Protein AF-A0A7J8Z507-F1 (afdb_monomer_lite)

Foldseek 3Di:
DEALQDDDLDDPPCCNVPPGHGQLLVLLVVCLVCVVVVNLLQDAAEYEHPDDALVVVLLSQLSAHLYYDDDPNLLVLQPQPPPSCLNVLPRCQLSRHPDPVNVVNRRGDPVSSVVSVVRRVVRNCVVCVVVVHRDSLVNGNNLVVDDDDCDPDPPDRDDDCCSSSDHNDDRPDTSVSSVPDDDDDPPDAVVVVQVVQVPPPVNVVVDPAGDDDPDDPPPHPPPCVVVVVVVVVVDDPVVVVVDPCVNDPPPPPVDPDDDDDDD

Sequence (263 aa):
ISGHDGGTGASPISSIKHAGGPWELGLTETHQTLIENGLRERVILRVDGGFRSGVDVLMAAAMGADEYGFGSLAMIATGCVMARICHTNNCPVGVASQREELRARFPGVPGDLVNFFLYVAEEVRGMLAQLGYEKLDDIIGRTDLLKPRDISLVKTQHLDLNYILSNVGLPKWSSTAIRTQEVHSNGPVLDDVLLSDLEDPVRFRQTKGFPVVPSVPNALENLTTRLIQLVFSSFDMLLCMALPPCIGVVFVLNAYTPLRCWD

pLDDT: mean 83.84, std 21.62, range [25.25, 98.69]

Secondary structure (DSSP, 8-state):
-B-TT---SS--HHHHHHS---HHHHHHHHHHHHHHTT-GGGS--EEBSS--SHHHHHHHHHTT-SEE--SHHHHHHTT----S-GGGT--TTSTT---HHHHTT----HHHHHHHHHHHHHHHHHHHHHHT-S-GGGGTT-GGG--------SS-S----HHHH------SS-HHHHHTSPPPP--S-HHHHHHHHHS-HHHHTT-SS----S---TT--STTHHHHHHHHHHS-HHHHTTS-TTS------------PPP-

Structure (mmCIF, N/CA/C/O backbone):
data_AF-A0A7J8Z507-F1
#
_entry.id   AF-A0A7J8Z507-F1
#
loop_
_atom_site.group_PDB
_atom_site.id
_atom_site.type_symbol
_atom_site.label_atom_id
_atom_site.label_alt_id
_atom_site.label_comp_id
_atom_site.label_asym_id
_atom_site.label_entity_id
_atom_site.label_seq_id
_atom_site.pdbx_PDB_ins_code
_atom_site.Cartn_x
_atom_site.Cartn_y
_atom_site.Cartn_z
_atom_site.occupancy
_atom_site.B_iso_or_equiv
_atom_site.auth_seq_id
_atom_site.auth_comp_id
_atom_site.auth_asym_id
_atom_site.auth_atom_id
_atom_site.pdbx_PDB_model_num
ATOM 1 N N . ILE A 1 1 ? -5.522 2.649 -0.608 1.00 98.50 1 ILE A N 1
ATOM 2 C CA . ILE A 1 1 ? -5.012 3.978 -0.217 1.00 98.50 1 ILE A CA 1
ATOM 3 C C . ILE A 1 1 ? -3.554 4.041 -0.635 1.00 98.50 1 ILE A C 1
ATOM 5 O O . ILE A 1 1 ? -2.800 3.171 -0.232 1.00 98.50 1 ILE A O 1
ATOM 9 N N . SER A 1 2 ? -3.169 5.022 -1.445 1.00 98.19 2 SER A N 1
ATOM 10 C CA . SER A 1 2 ? -1.788 5.157 -1.920 1.00 98.19 2 SER A CA 1
ATOM 11 C C . SER A 1 2 ? -1.206 6.479 -1.452 1.00 98.19 2 SER A C 1
ATOM 13 O O . SER A 1 2 ? -1.809 7.529 -1.676 1.00 98.19 2 SER A O 1
ATOM 15 N N . GLY A 1 3 ? -0.059 6.427 -0.778 1.00 97.62 3 GLY A N 1
ATOM 16 C CA . GLY A 1 3 ? 0.632 7.617 -0.284 1.00 97.62 3 GLY A CA 1
ATOM 17 C C . GLY A 1 3 ? 1.354 8.394 -1.384 1.00 97.62 3 GLY A C 1
ATOM 18 O O . GLY A 1 3 ? 1.676 7.855 -2.446 1.00 97.62 3 GLY A O 1
ATOM 19 N N . HIS A 1 4 ? 1.691 9.654 -1.101 1.00 97.00 4 HIS A N 1
ATOM 20 C CA . HIS A 1 4 ? 2.455 10.512 -2.020 1.00 97.00 4 HIS A CA 1
ATOM 21 C C . HIS A 1 4 ? 3.861 9.970 -2.356 1.00 97.00 4 HIS A C 1
ATOM 23 O O . HIS A 1 4 ? 4.488 10.427 -3.307 1.00 97.00 4 HIS A O 1
ATOM 29 N N . ASP A 1 5 ? 4.372 9.004 -1.585 1.00 93.81 5 ASP A N 1
ATOM 30 C CA . ASP A 1 5 ? 5.687 8.370 -1.769 1.00 93.81 5 ASP A CA 1
ATOM 31 C C . ASP A 1 5 ? 5.695 7.223 -2.801 1.00 93.81 5 ASP A C 1
ATOM 33 O O . ASP A 1 5 ? 6.661 6.456 -2.903 1.00 93.81 5 ASP A O 1
ATOM 37 N N . GLY A 1 6 ? 4.621 7.087 -3.582 1.00 94.12 6 GLY A N 1
ATOM 38 C CA . GLY A 1 6 ? 4.533 6.142 -4.692 1.00 94.12 6 GLY A CA 1
ATOM 39 C C . GLY A 1 6 ? 5.634 6.332 -5.748 1.00 94.12 6 GLY A C 1
ATOM 40 O O . GLY A 1 6 ? 6.042 7.444 -6.088 1.00 94.12 6 GLY A O 1
ATOM 41 N N . GLY A 1 7 ? 6.123 5.217 -6.296 1.00 94.88 7 GLY A N 1
ATOM 42 C CA . GLY A 1 7 ? 7.034 5.226 -7.442 1.00 94.88 7 GLY A CA 1
ATOM 43 C C . GLY A 1 7 ? 6.303 5.500 -8.760 1.00 94.88 7 GLY A C 1
ATOM 44 O O . GLY A 1 7 ? 5.109 5.252 -8.887 1.00 94.88 7 GLY A O 1
ATOM 45 N N . THR A 1 8 ? 7.025 5.978 -9.773 1.00 97.31 8 THR A N 1
ATOM 46 C CA . THR A 1 8 ? 6.487 6.148 -11.131 1.00 97.31 8 THR A CA 1
ATOM 47 C C . THR A 1 8 ? 7.578 5.974 -12.185 1.00 97.31 8 THR A C 1
ATOM 49 O O . THR A 1 8 ? 8.735 6.344 -11.968 1.00 97.31 8 THR A O 1
ATOM 52 N N . GLY A 1 9 ? 7.211 5.408 -13.338 1.00 97.31 9 GLY A N 1
ATOM 53 C CA . GLY A 1 9 ? 8.084 5.330 -14.509 1.00 97.31 9 GLY A CA 1
ATOM 54 C C . GLY A 1 9 ? 8.237 6.677 -15.220 1.00 97.31 9 GLY A C 1
ATOM 55 O O . GLY A 1 9 ? 9.323 6.984 -15.709 1.00 97.31 9 GLY A O 1
ATOM 56 N N . ALA A 1 10 ? 7.178 7.493 -15.238 1.00 97.62 10 ALA A N 1
ATOM 57 C CA . ALA A 1 10 ? 7.144 8.819 -15.846 1.00 97.62 10 ALA A CA 1
ATOM 58 C C . ALA A 1 10 ? 6.013 9.655 -15.226 1.00 97.62 10 ALA A C 1
ATOM 60 O O . ALA A 1 10 ? 4.863 9.225 -15.192 1.00 97.62 10 ALA A O 1
ATOM 61 N N . SER A 1 11 ? 6.332 10.853 -14.737 1.00 97.25 11 SER A N 1
ATOM 62 C CA . SER A 1 11 ? 5.350 11.807 -14.208 1.00 97.25 11 SER A CA 1
ATOM 63 C C . SER A 1 11 ? 5.958 13.214 -14.182 1.00 97.25 11 SER A C 1
ATOM 65 O O . SER A 1 11 ? 7.181 13.331 -14.028 1.00 97.25 11 SER A O 1
ATOM 67 N N . PRO A 1 12 ? 5.158 14.287 -14.321 1.00 97.56 12 PRO A N 1
ATOM 68 C CA . PRO A 1 12 ? 5.634 15.641 -14.078 1.00 97.56 12 PRO A CA 1
ATOM 69 C C . PRO A 1 12 ? 6.261 15.771 -12.686 1.00 97.56 12 PRO A C 1
ATOM 71 O O . PRO A 1 12 ? 5.705 15.313 -11.687 1.00 97.56 12 PRO A O 1
ATOM 74 N N . ILE A 1 13 ? 7.411 16.446 -12.600 1.00 96.81 13 ILE A N 1
ATOM 75 C CA . ILE A 1 13 ? 8.096 16.680 -11.317 1.00 96.81 13 ILE A CA 1
ATOM 76 C C . ILE A 1 13 ? 7.182 17.429 -10.340 1.00 96.81 13 ILE A C 1
ATOM 78 O O . ILE A 1 13 ? 7.203 17.137 -9.147 1.00 96.81 13 ILE A O 1
ATOM 82 N N . SER A 1 14 ? 6.353 18.349 -10.844 1.00 97.88 14 SER A N 1
ATOM 83 C CA . SER A 1 14 ? 5.361 19.060 -10.038 1.00 97.88 14 SER A CA 1
ATOM 84 C C . SER A 1 14 ? 4.406 18.096 -9.336 1.00 97.88 14 SER A C 1
ATOM 86 O O . SER A 1 14 ? 4.220 18.209 -8.130 1.00 97.88 14 SER A O 1
ATOM 88 N N . SER A 1 15 ? 3.870 17.102 -10.046 1.00 97.69 15 SER A N 1
ATOM 89 C CA . SER A 1 15 ? 2.998 16.076 -9.468 1.00 97.69 15 SER A CA 1
ATOM 90 C C . SER A 1 15 ? 3.734 15.227 -8.432 1.00 97.69 15 SER A C 1
ATOM 92 O O . SER A 1 15 ? 3.223 15.047 -7.335 1.00 97.69 15 SER A O 1
ATOM 94 N N . ILE A 1 16 ? 4.964 14.786 -8.727 1.00 96.31 16 ILE A N 1
ATOM 95 C CA . ILE A 1 16 ? 5.780 13.985 -7.790 1.00 96.31 16 ILE A CA 1
ATOM 96 C C . ILE A 1 16 ? 6.059 14.744 -6.481 1.00 96.31 16 ILE A C 1
ATOM 98 O O . ILE A 1 16 ? 6.219 14.130 -5.431 1.00 96.31 16 ILE A O 1
ATOM 102 N N . LYS A 1 17 ? 6.193 16.075 -6.535 1.00 96.81 17 LYS A N 1
ATOM 103 C CA . LYS A 1 17 ? 6.588 16.890 -5.376 1.00 96.81 17 LYS A CA 1
ATOM 104 C C . LYS A 1 17 ? 5.433 17.565 -4.646 1.00 96.81 17 LYS A C 1
ATOM 106 O O . LYS A 1 17 ? 5.627 17.949 -3.495 1.00 96.81 17 LYS A O 1
ATOM 111 N N . HIS A 1 18 ? 4.287 17.751 -5.297 1.00 97.31 18 HIS A N 1
ATOM 112 C CA . HIS A 1 18 ? 3.235 18.643 -4.800 1.00 97.31 18 HIS A CA 1
ATOM 113 C C . HIS A 1 18 ? 1.814 18.074 -4.888 1.00 97.31 18 HIS A C 1
ATOM 115 O O . HIS A 1 18 ? 0.882 18.770 -4.496 1.00 97.31 18 HIS A O 1
ATOM 121 N N . ALA A 1 19 ? 1.622 16.850 -5.390 1.00 97.75 19 ALA A N 1
ATOM 122 C CA . ALA A 1 19 ? 0.314 16.201 -5.413 1.00 97.75 19 ALA A CA 1
ATOM 123 C C . ALA A 1 19 ? 0.306 14.951 -4.521 1.00 97.75 19 ALA A C 1
ATOM 125 O O . ALA A 1 19 ? 1.178 14.093 -4.637 1.00 97.75 19 ALA A O 1
ATOM 126 N N . GLY A 1 20 ? -0.716 14.840 -3.669 1.00 96.81 20 GLY A N 1
ATOM 127 C CA . GLY A 1 20 ? -0.898 13.727 -2.735 1.00 96.81 20 GLY A CA 1
ATOM 128 C C . GLY A 1 20 ? -0.552 14.076 -1.286 1.00 96.81 20 GLY A C 1
ATOM 129 O O . GLY A 1 20 ? 0.069 15.098 -1.000 1.00 96.81 20 GLY A O 1
ATOM 130 N N . GLY A 1 21 ? -0.986 13.207 -0.374 1.00 96.56 21 GLY A N 1
ATOM 131 C CA . GLY A 1 21 ? -0.705 13.276 1.059 1.00 96.56 21 GLY A CA 1
ATOM 132 C C . GLY A 1 21 ? -0.090 11.972 1.581 1.00 96.56 21 GLY A C 1
ATOM 133 O O . GLY A 1 21 ? 0.010 10.995 0.831 1.00 96.56 21 GLY A O 1
ATOM 134 N N . PRO A 1 22 ? 0.387 11.958 2.835 1.00 97.12 22 PRO A N 1
ATOM 135 C CA . PRO A 1 22 ? 0.949 10.759 3.451 1.00 97.12 22 PRO A CA 1
ATOM 136 C C . PRO A 1 22 ? -0.137 9.687 3.591 1.00 97.12 22 PRO A C 1
ATOM 138 O O . PRO A 1 22 ? -1.303 10.004 3.854 1.00 97.12 22 PRO A O 1
ATOM 141 N N . TRP A 1 23 ? 0.228 8.418 3.387 1.00 97.62 23 TRP A N 1
ATOM 142 C CA . TRP A 1 23 ? -0.745 7.323 3.447 1.00 97.62 23 TRP A CA 1
ATOM 143 C C . TRP A 1 23 ? -1.293 7.143 4.862 1.00 97.62 23 TRP A C 1
ATOM 145 O O . TRP A 1 23 ? -2.431 6.712 5.000 1.00 97.62 23 TRP A O 1
ATOM 155 N N . GLU A 1 24 ? -0.534 7.519 5.892 1.00 97.50 24 GLU A N 1
ATOM 156 C CA . GLU A 1 24 ? -0.915 7.448 7.301 1.00 97.50 24 GLU A CA 1
ATOM 157 C C . GLU A 1 24 ? -2.206 8.229 7.564 1.00 97.50 24 GLU A C 1
ATOM 159 O O . GLU A 1 24 ? -3.108 7.727 8.234 1.00 97.50 24 GLU A O 1
ATOM 164 N N . LEU A 1 25 ? -2.331 9.431 6.986 1.00 96.75 25 LEU A N 1
ATOM 165 C CA . LEU A 1 25 ? -3.532 10.257 7.126 1.00 96.75 25 LEU A CA 1
ATOM 166 C C . LEU A 1 25 ? -4.714 9.644 6.375 1.00 96.75 25 LEU A C 1
ATOM 168 O O . LEU A 1 25 ? -5.763 9.425 6.971 1.00 96.75 25 LEU A O 1
ATOM 172 N N . GLY A 1 26 ? -4.535 9.318 5.091 1.00 97.25 26 GLY A N 1
ATOM 173 C CA . GLY A 1 26 ? -5.628 8.796 4.266 1.00 97.25 26 GLY A CA 1
ATOM 174 C C . GLY A 1 26 ? -6.117 7.414 4.709 1.00 97.25 26 GLY A C 1
ATOM 175 O O . GLY A 1 26 ? -7.311 7.123 4.633 1.00 97.25 26 GLY A O 1
ATOM 176 N N . LEU A 1 27 ? -5.211 6.555 5.188 1.00 98.06 27 LEU A N 1
ATOM 177 C CA . LEU A 1 27 ? -5.549 5.243 5.735 1.00 98.06 27 LEU A CA 1
ATOM 178 C C . LEU A 1 27 ? -6.351 5.401 7.022 1.00 98.06 27 LEU A C 1
ATOM 180 O O . LEU A 1 27 ? -7.414 4.795 7.135 1.00 98.06 27 LEU A O 1
ATOM 184 N N . THR A 1 28 ? -5.867 6.236 7.943 1.00 96.81 28 THR A N 1
ATOM 185 C CA . THR A 1 28 ? -6.544 6.479 9.218 1.00 96.81 28 THR A CA 1
ATOM 186 C C . THR A 1 28 ? -7.930 7.080 8.995 1.00 96.81 28 THR A C 1
ATOM 188 O O . THR A 1 28 ? -8.908 6.557 9.522 1.00 96.81 28 THR A O 1
ATOM 191 N N . GLU A 1 29 ? -8.046 8.099 8.140 1.00 97.25 29 GLU A N 1
ATOM 192 C CA . GLU A 1 29 ? -9.324 8.725 7.780 1.00 97.25 29 GLU A CA 1
ATOM 193 C C . GLU A 1 29 ? -10.320 7.702 7.227 1.00 97.25 29 GLU A C 1
ATOM 195 O O . GLU A 1 29 ? -11.465 7.617 7.679 1.00 97.25 29 GLU A O 1
ATOM 200 N N . THR A 1 30 ? -9.871 6.888 6.267 1.00 97.75 30 THR A N 1
ATOM 201 C CA . THR A 1 30 ? -10.710 5.862 5.640 1.00 97.75 30 THR A CA 1
ATOM 202 C C . THR A 1 30 ? -11.146 4.822 6.668 1.00 97.75 30 THR A C 1
ATOM 204 O O . THR A 1 30 ? -12.321 4.461 6.723 1.00 97.75 30 THR A O 1
ATOM 207 N N . HIS A 1 31 ? -10.214 4.344 7.496 1.00 97.50 31 HIS A N 1
ATOM 208 C CA . HIS A 1 31 ? -10.490 3.352 8.527 1.00 97.50 31 HIS A CA 1
ATOM 209 C C . HIS A 1 31 ? -11.526 3.860 9.532 1.00 97.50 31 HIS A C 1
ATOM 211 O O . HIS A 1 31 ? -12.528 3.184 9.769 1.00 97.50 31 HIS A O 1
ATOM 217 N N . GLN A 1 32 ? -11.317 5.066 10.064 1.00 96.25 32 GLN A N 1
ATOM 218 C CA . GLN A 1 32 ? -12.208 5.677 11.044 1.00 96.25 32 GLN A CA 1
ATOM 219 C C . GLN A 1 32 ? -13.601 5.915 10.460 1.00 96.25 32 GLN A C 1
ATOM 221 O O . GLN A 1 32 ? -14.591 5.440 11.015 1.00 96.25 32 GLN A O 1
ATOM 226 N N . THR A 1 33 ? -13.675 6.543 9.284 1.00 97.12 33 THR A N 1
ATOM 227 C CA . THR A 1 33 ? -14.947 6.842 8.613 1.00 97.12 33 THR A CA 1
ATOM 228 C C . THR A 1 33 ? -15.755 5.570 8.357 1.00 97.12 33 THR A C 1
ATOM 230 O O . THR A 1 33 ? -16.969 5.535 8.566 1.00 97.12 33 THR A O 1
ATOM 233 N N . LEU A 1 34 ? -15.101 4.487 7.926 1.00 98.00 34 LEU A N 1
ATOM 234 C CA . LEU A 1 34 ? -15.781 3.216 7.688 1.00 98.00 34 LEU A CA 1
ATOM 235 C C . LEU A 1 34 ? -16.287 2.564 8.979 1.00 98.00 34 LEU A C 1
ATOM 237 O O . LEU A 1 34 ? -17.353 1.947 8.952 1.00 98.00 34 LEU A O 1
ATOM 241 N N . ILE A 1 35 ? -15.559 2.684 10.091 1.00 96.69 35 ILE A N 1
ATOM 242 C CA . ILE A 1 35 ? -16.007 2.165 11.392 1.00 96.69 35 ILE A CA 1
ATOM 243 C C . ILE A 1 35 ? -17.213 2.954 11.896 1.00 96.69 35 ILE A C 1
ATOM 245 O O . ILE A 1 35 ? -18.230 2.347 12.233 1.00 96.69 35 ILE A O 1
ATOM 249 N N . GLU A 1 36 ? -17.139 4.285 11.885 1.00 96.75 36 GLU A N 1
ATOM 250 C CA . GLU A 1 36 ? -18.222 5.162 12.350 1.00 96.75 36 GLU A CA 1
ATOM 251 C C . GLU A 1 36 ? -19.533 4.925 11.587 1.00 96.75 36 GLU A C 1
ATOM 253 O O . GLU A 1 36 ? -20.617 5.001 12.163 1.00 96.75 36 GLU A O 1
ATOM 258 N N . ASN A 1 37 ? -19.437 4.566 10.304 1.00 97.56 37 ASN A N 1
ATOM 259 C CA . ASN A 1 37 ? -20.591 4.265 9.457 1.00 97.56 37 ASN A CA 1
ATOM 260 C C . ASN A 1 37 ? -20.997 2.778 9.456 1.00 97.56 37 ASN A C 1
ATOM 262 O O . ASN A 1 37 ? -21.943 2.402 8.765 1.00 97.56 37 ASN A O 1
ATOM 266 N N . GLY A 1 38 ? -20.305 1.909 10.202 1.00 96.94 38 GLY A N 1
ATOM 267 C CA . GLY A 1 38 ? -20.591 0.469 10.236 1.00 96.94 38 GLY A CA 1
ATOM 268 C C . GLY A 1 38 ? -20.380 -0.236 8.888 1.00 96.94 38 GLY A C 1
ATOM 269 O O . GLY A 1 38 ? -21.109 -1.170 8.550 1.00 96.94 38 GLY A O 1
ATOM 270 N N . LEU A 1 39 ? -19.418 0.247 8.096 1.00 97.81 39 LEU A N 1
ATOM 271 C CA . LEU A 1 39 ? -19.082 -0.244 6.755 1.00 97.81 39 LEU A CA 1
ATOM 272 C C . LEU A 1 39 ? -17.709 -0.926 6.689 1.00 97.81 39 LEU A C 1
ATOM 274 O O . LEU A 1 39 ? -17.363 -1.479 5.643 1.00 97.81 39 LEU A O 1
ATOM 278 N N . ARG A 1 40 ? -16.922 -0.899 7.771 1.00 97.31 40 ARG A N 1
ATOM 279 C CA . ARG A 1 40 ? -15.531 -1.379 7.788 1.00 97.31 40 ARG A CA 1
ATOM 280 C C . ARG A 1 40 ? -15.382 -2.839 7.380 1.00 97.31 40 ARG A C 1
ATOM 282 O O . ARG A 1 40 ? -14.393 -3.182 6.738 1.00 97.31 40 ARG A O 1
ATOM 289 N N . GLU A 1 41 ? -16.355 -3.677 7.708 1.00 96.56 41 GLU A N 1
ATOM 290 C CA . GLU A 1 41 ? -16.333 -5.107 7.404 1.00 96.56 41 GLU A CA 1
ATOM 291 C C . GLU A 1 41 ? -16.618 -5.404 5.927 1.00 96.56 41 GLU A C 1
ATOM 293 O O . GLU A 1 41 ? -16.339 -6.501 5.455 1.00 96.56 41 GLU A O 1
ATOM 298 N N . ARG A 1 42 ? -17.154 -4.442 5.167 1.00 96.94 42 ARG A N 1
ATOM 299 C CA . ARG A 1 42 ? -17.518 -4.653 3.759 1.00 96.94 42 ARG A CA 1
ATOM 300 C C . ARG A 1 42 ? -16.333 -4.552 2.809 1.00 96.94 42 ARG A C 1
ATOM 302 O O . ARG A 1 42 ? -16.460 -4.944 1.655 1.00 96.94 42 ARG A O 1
ATOM 309 N N . VAL A 1 43 ? -15.210 -3.982 3.235 1.00 97.50 43 VAL A N 1
ATOM 310 C CA . VAL A 1 43 ? -14.092 -3.681 2.336 1.00 97.50 43 VAL A CA 1
ATOM 311 C C . VAL A 1 43 ? -12.758 -4.061 2.954 1.00 97.50 43 VAL A C 1
ATOM 313 O O . VAL A 1 43 ? -12.540 -3.913 4.153 1.00 97.50 43 VAL A O 1
ATOM 316 N N . ILE A 1 44 ? -11.853 -4.516 2.093 1.00 98.06 44 ILE A N 1
ATOM 317 C CA . ILE A 1 44 ? -10.453 -4.759 2.425 1.00 98.06 44 ILE A CA 1
ATOM 318 C C . ILE A 1 44 ? -9.697 -3.447 2.203 1.00 98.06 44 ILE A C 1
ATOM 320 O O . ILE A 1 44 ? -9.725 -2.883 1.105 1.00 98.06 44 ILE A O 1
ATOM 324 N N . LEU A 1 45 ? -9.009 -2.952 3.229 1.00 98.44 45 LEU A N 1
ATOM 325 C CA . LEU A 1 45 ? -8.178 -1.757 3.131 1.00 98.44 45 LEU A CA 1
ATOM 326 C C . LEU A 1 45 ? -6.751 -2.132 2.745 1.00 98.44 45 LEU A C 1
ATOM 328 O O . LEU A 1 45 ? -5.955 -2.565 3.574 1.00 98.44 45 LEU A O 1
ATOM 332 N N . ARG A 1 46 ? -6.411 -1.920 1.474 1.00 98.69 46 ARG A N 1
ATOM 333 C CA . ARG A 1 46 ? -5.038 -2.046 0.975 1.00 98.69 46 ARG A CA 1
ATOM 334 C C . ARG A 1 46 ? -4.319 -0.706 1.027 1.00 98.69 46 ARG A C 1
ATOM 336 O O . ARG A 1 46 ? -4.893 0.309 0.615 1.00 98.69 46 ARG A O 1
ATOM 343 N N . VAL A 1 47 ? -3.065 -0.702 1.464 1.00 98.69 47 VAL A N 1
ATOM 344 C CA . VAL A 1 47 ? -2.219 0.496 1.497 1.00 98.69 47 VAL A CA 1
ATOM 345 C C . VAL A 1 47 ? -0.876 0.279 0.809 1.00 98.69 47 VAL A C 1
ATOM 347 O O . VAL A 1 47 ? -0.304 -0.805 0.882 1.00 98.69 47 VAL A O 1
ATOM 350 N N . ASP A 1 48 ? -0.375 1.306 0.131 1.00 98.38 48 ASP A N 1
ATOM 351 C CA . ASP A 1 48 ? 0.991 1.369 -0.383 1.00 98.38 48 ASP A CA 1
ATOM 352 C C . ASP A 1 48 ? 1.538 2.807 -0.342 1.00 98.38 48 ASP A C 1
ATOM 354 O O . ASP A 1 48 ? 0.846 3.758 0.030 1.00 98.38 48 ASP A O 1
ATOM 358 N N . GLY A 1 49 ? 2.808 2.961 -0.720 1.00 96.44 49 GLY A N 1
ATOM 359 C CA . GLY A 1 49 ? 3.494 4.253 -0.760 1.00 96.44 49 GLY A CA 1
ATOM 360 C C . GLY A 1 49 ? 4.744 4.245 0.105 1.00 96.44 49 GLY A C 1
ATOM 361 O O . GLY A 1 49 ? 4.693 4.491 1.301 1.00 96.44 49 GLY A O 1
ATOM 362 N N . GLY A 1 50 ? 5.888 3.948 -0.508 1.00 95.31 50 GLY A N 1
ATOM 363 C CA . GLY A 1 50 ? 7.179 4.041 0.173 1.00 95.31 50 GLY A CA 1
ATOM 364 C C . GLY A 1 50 ? 7.511 2.926 1.171 1.00 95.31 50 GLY A C 1
ATOM 365 O O . GLY A 1 50 ? 8.551 3.054 1.808 1.00 95.31 50 GLY A O 1
ATOM 366 N N . PHE A 1 51 ? 6.714 1.853 1.263 1.00 97.50 51 PHE A N 1
ATOM 367 C CA . PHE A 1 51 ? 6.947 0.698 2.147 1.00 97.50 51 PHE A CA 1
ATOM 368 C C . PHE A 1 51 ? 8.294 0.029 1.861 1.00 97.50 51 PHE A C 1
ATOM 370 O O . PHE A 1 51 ? 8.626 -0.252 0.703 1.00 97.50 51 PHE A O 1
ATOM 377 N N . ARG A 1 52 ? 9.063 -0.231 2.921 1.00 95.06 52 ARG A N 1
ATOM 378 C CA . ARG A 1 52 ? 10.439 -0.744 2.865 1.00 95.06 52 ARG A CA 1
ATOM 379 C C . ARG A 1 52 ? 10.660 -1.977 3.720 1.00 95.06 52 ARG A C 1
ATOM 381 O O . ARG A 1 52 ? 11.474 -2.809 3.332 1.00 95.06 52 ARG A O 1
ATOM 388 N N . SER A 1 53 ? 9.994 -2.076 4.865 1.00 96.81 53 SER A N 1
ATOM 389 C CA . SER A 1 53 ? 10.269 -3.128 5.845 1.00 96.81 53 SER A CA 1
ATOM 390 C C . SER A 1 53 ? 9.006 -3.631 6.542 1.00 96.81 53 SER A C 1
ATOM 392 O O . SER A 1 53 ? 7.902 -3.126 6.322 1.00 96.81 53 SER A O 1
ATOM 394 N N . GLY A 1 54 ? 9.167 -4.632 7.407 1.00 97.44 54 GLY A N 1
ATOM 395 C CA . GLY A 1 54 ? 8.092 -5.131 8.258 1.00 97.44 54 GLY A CA 1
ATOM 396 C C . GLY A 1 54 ? 7.569 -4.088 9.250 1.00 97.44 54 GLY A C 1
ATOM 397 O O . GLY A 1 54 ? 6.415 -4.171 9.665 1.00 97.44 54 GLY A O 1
ATOM 398 N N . VAL A 1 55 ? 8.372 -3.077 9.608 1.00 97.00 55 VAL A N 1
ATOM 399 C CA . VAL A 1 55 ? 7.929 -1.976 10.486 1.00 97.00 55 VAL A CA 1
ATOM 400 C C . VAL A 1 55 ? 6.798 -1.196 9.822 1.00 97.00 55 VAL A C 1
ATOM 402 O O . VAL A 1 55 ? 5.788 -0.923 10.466 1.00 97.00 55 VAL A O 1
ATOM 405 N N . ASP A 1 56 ? 6.936 -0.890 8.530 1.00 97.75 56 ASP A N 1
ATOM 406 C CA . ASP A 1 56 ? 5.911 -0.163 7.774 1.00 97.75 56 ASP A CA 1
ATOM 407 C C . ASP A 1 56 ? 4.607 -0.970 7.713 1.00 97.75 56 ASP A C 1
ATOM 409 O O . ASP A 1 56 ? 3.522 -0.421 7.900 1.00 97.75 56 ASP A O 1
ATOM 413 N N . VAL A 1 57 ? 4.717 -2.295 7.545 1.00 98.44 57 VAL A N 1
ATOM 414 C CA . VAL A 1 57 ? 3.579 -3.226 7.584 1.00 98.44 57 VAL A CA 1
ATOM 415 C C . VAL A 1 57 ? 2.869 -3.181 8.937 1.00 98.44 57 VAL A C 1
ATOM 417 O O . VAL A 1 57 ? 1.648 -3.066 8.974 1.00 98.44 57 VAL A O 1
ATOM 420 N N . LEU A 1 58 ? 3.606 -3.229 10.050 1.00 98.06 58 LEU A N 1
ATOM 421 C CA . LEU A 1 58 ? 3.008 -3.180 11.388 1.00 98.06 58 LEU A CA 1
ATOM 422 C C . LEU A 1 58 ? 2.378 -1.827 11.710 1.00 98.06 58 LEU A C 1
ATOM 424 O O . LEU A 1 58 ? 1.297 -1.792 12.298 1.00 98.06 58 LEU A O 1
ATOM 428 N N . MET A 1 59 ? 3.014 -0.721 11.313 1.00 97.19 59 MET A N 1
ATOM 429 C CA . MET A 1 59 ? 2.427 0.611 11.480 1.00 97.19 59 MET A CA 1
ATOM 430 C C . MET A 1 59 ? 1.120 0.727 10.696 1.00 97.19 59 MET A C 1
ATOM 432 O O . MET A 1 59 ? 0.104 1.147 11.245 1.00 97.19 59 MET A O 1
ATOM 436 N N . ALA A 1 60 ? 1.118 0.283 9.441 1.00 98.12 60 ALA A N 1
ATOM 437 C CA . ALA A 1 60 ? -0.075 0.255 8.610 1.00 98.12 60 ALA A CA 1
ATOM 438 C C . ALA A 1 60 ? -1.172 -0.659 9.169 1.00 98.12 60 ALA A C 1
ATOM 440 O O . ALA A 1 60 ? -2.344 -0.284 9.159 1.00 98.12 60 ALA A O 1
ATOM 441 N N . ALA A 1 61 ? -0.807 -1.836 9.686 1.00 98.12 61 ALA A N 1
ATOM 442 C CA . ALA A 1 61 ? -1.737 -2.742 10.349 1.00 98.12 61 ALA A CA 1
ATOM 443 C C . ALA A 1 61 ? -2.402 -2.047 11.544 1.00 98.12 61 ALA A C 1
ATOM 445 O O . ALA A 1 61 ? -3.626 -1.962 11.593 1.00 98.12 61 ALA A O 1
ATOM 446 N N . ALA A 1 62 ? -1.614 -1.454 12.446 1.00 97.38 62 ALA A N 1
ATOM 447 C CA . ALA A 1 62 ? -2.128 -0.720 13.603 1.00 97.38 62 ALA A CA 1
ATOM 448 C C . ALA A 1 62 ? -3.040 0.459 13.212 1.00 97.38 62 ALA A C 1
ATOM 450 O O . ALA A 1 62 ? -4.018 0.720 13.905 1.00 97.38 62 ALA A O 1
ATOM 451 N N . MET A 1 63 ? -2.778 1.116 12.076 1.00 97.44 63 MET A N 1
ATOM 452 C CA . MET A 1 63 ? -3.638 2.165 11.498 1.00 97.44 63 MET A CA 1
ATOM 453 C C . MET A 1 63 ? -4.866 1.625 10.738 1.00 97.44 63 MET A C 1
ATOM 455 O O . MET A 1 63 ? -5.686 2.404 10.256 1.00 97.44 63 MET A O 1
ATOM 459 N N . GLY A 1 64 ? -5.016 0.302 10.628 1.00 97.00 64 GLY A N 1
ATOM 460 C CA . GLY A 1 64 ? -6.235 -0.345 10.149 1.00 97.00 64 GLY A CA 1
ATOM 461 C C . GLY A 1 64 ? -6.172 -0.974 8.757 1.00 97.00 64 GLY A C 1
ATOM 462 O O . GLY A 1 64 ? -7.232 -1.333 8.233 1.00 97.00 64 GLY A O 1
ATOM 463 N N . ALA A 1 65 ? -4.985 -1.111 8.157 1.00 98.31 65 ALA A N 1
ATOM 464 C CA . ALA A 1 65 ? -4.805 -1.778 6.867 1.00 98.31 65 ALA A CA 1
ATOM 465 C C . ALA A 1 65 ? -4.842 -3.312 6.967 1.00 98.31 65 ALA A C 1
ATOM 467 O O . ALA A 1 65 ? -4.275 -3.910 7.881 1.00 98.31 65 ALA A O 1
ATOM 468 N N . ASP A 1 66 ? -5.451 -3.929 5.955 1.00 98.12 66 ASP A N 1
ATOM 469 C CA . ASP A 1 66 ? -5.586 -5.377 5.770 1.00 98.12 66 ASP A CA 1
ATOM 470 C C . ASP A 1 66 ? -4.526 -5.961 4.822 1.00 98.12 66 ASP A C 1
ATOM 472 O O . ASP A 1 66 ? -4.202 -7.147 4.902 1.00 98.12 66 ASP A O 1
ATOM 476 N N . GLU A 1 67 ? -4.022 -5.150 3.886 1.00 98.31 67 GLU A N 1
ATOM 477 C CA . GLU A 1 67 ? -3.078 -5.565 2.844 1.00 98.31 67 GLU A CA 1
ATOM 478 C C . GLU A 1 67 ? -2.059 -4.462 2.525 1.00 98.31 67 GLU A C 1
ATOM 480 O O . GLU A 1 67 ? -2.367 -3.270 2.604 1.00 98.31 67 GLU A O 1
ATOM 485 N N . TYR A 1 68 ? -0.857 -4.865 2.103 1.00 98.38 68 TYR A N 1
ATOM 486 C CA . TYR A 1 68 ? 0.311 -3.984 1.987 1.00 98.38 68 TYR A CA 1
ATOM 487 C C . TYR A 1 68 ? 0.962 -4.127 0.608 1.00 98.38 68 TYR A C 1
ATOM 489 O O . TYR A 1 68 ? 1.361 -5.221 0.208 1.00 98.38 68 TYR A O 1
ATOM 497 N N . GLY A 1 69 ? 1.056 -3.027 -0.135 1.00 98.00 69 GLY A N 1
ATOM 498 C CA . GLY A 1 69 ? 1.604 -2.997 -1.486 1.00 98.00 69 GLY A CA 1
ATOM 499 C C . GLY A 1 69 ? 3.064 -2.550 -1.529 1.00 98.00 69 GLY A C 1
ATOM 500 O O . GLY A 1 69 ? 3.456 -1.554 -0.922 1.00 98.00 69 GLY A O 1
ATOM 501 N N . PHE A 1 70 ? 3.867 -3.266 -2.319 1.00 98.12 70 PHE A N 1
ATOM 502 C CA . PHE A 1 70 ? 5.283 -2.978 -2.543 1.00 98.12 70 PHE A CA 1
ATOM 503 C C . PHE A 1 70 ? 5.550 -2.832 -4.042 1.00 98.12 70 PHE A C 1
ATOM 505 O O . PHE A 1 70 ? 5.417 -3.787 -4.800 1.00 98.12 70 PHE A O 1
ATOM 512 N N . GLY A 1 71 ? 5.951 -1.632 -4.469 1.00 96.62 71 GLY A N 1
ATOM 513 C CA . GLY A 1 71 ? 6.328 -1.346 -5.859 1.00 96.62 71 GLY A CA 1
ATOM 514 C C . GLY A 1 71 ? 7.838 -1.179 -6.014 1.00 96.62 71 GLY A C 1
ATOM 515 O O . GLY A 1 71 ? 8.548 -2.092 -6.423 1.00 96.62 71 GLY A O 1
ATOM 516 N N . SER A 1 72 ? 8.353 -0.005 -5.639 1.00 96.81 72 SER A N 1
ATOM 517 C CA . SER A 1 72 ? 9.766 0.356 -5.823 1.00 96.81 72 SER A CA 1
ATOM 518 C C . SER A 1 72 ? 10.742 -0.631 -5.176 1.00 96.81 72 SER A C 1
ATOM 520 O O . SER A 1 72 ? 11.755 -0.962 -5.785 1.00 96.81 72 SER A O 1
ATOM 522 N N . LEU A 1 73 ? 10.447 -1.124 -3.967 1.00 96.12 73 LEU A N 1
ATOM 523 C CA . LEU A 1 73 ? 11.306 -2.105 -3.296 1.00 96.12 73 LEU A CA 1
ATOM 524 C C . LEU A 1 73 ? 11.259 -3.483 -3.959 1.00 96.12 73 LEU A C 1
ATOM 526 O O . LEU A 1 73 ? 12.306 -4.109 -4.077 1.00 96.12 73 LEU A O 1
ATOM 530 N N . ALA A 1 74 ? 10.106 -3.909 -4.481 1.00 95.56 74 ALA A N 1
ATOM 531 C CA . ALA A 1 74 ? 10.027 -5.117 -5.299 1.00 95.56 74 ALA A CA 1
ATOM 532 C C . ALA A 1 74 ? 10.897 -4.977 -6.562 1.00 95.56 74 ALA A C 1
ATOM 534 O O . ALA A 1 74 ? 11.667 -5.875 -6.892 1.00 95.56 74 ALA A O 1
ATOM 535 N N . MET A 1 75 ? 10.875 -3.808 -7.215 1.00 96.81 75 MET A N 1
ATOM 536 C CA . MET A 1 75 ? 11.764 -3.533 -8.351 1.00 96.81 75 MET A CA 1
ATOM 537 C C . MET A 1 75 ? 13.246 -3.554 -7.953 1.00 96.81 75 MET A C 1
ATOM 539 O O . MET A 1 75 ? 14.071 -4.063 -8.710 1.00 96.81 75 MET A O 1
ATOM 543 N N . ILE A 1 76 ? 13.600 -3.006 -6.785 1.00 96.75 76 ILE A N 1
ATOM 544 C CA . ILE A 1 76 ? 14.974 -3.029 -6.255 1.00 96.75 76 ILE A CA 1
ATOM 545 C C . ILE A 1 76 ? 15.420 -4.461 -5.963 1.00 96.75 76 ILE A C 1
ATOM 547 O O . ILE A 1 76 ? 16.509 -4.831 -6.395 1.00 96.75 76 ILE A O 1
ATOM 551 N N . ALA A 1 77 ? 14.573 -5.280 -5.334 1.00 96.19 77 ALA A N 1
ATOM 552 C CA . ALA A 1 77 ? 14.850 -6.696 -5.096 1.00 96.19 77 ALA A CA 1
ATOM 553 C C . ALA A 1 77 ? 15.149 -7.450 -6.403 1.00 96.19 77 ALA A C 1
ATOM 555 O O . ALA A 1 77 ? 16.005 -8.322 -6.427 1.00 96.19 77 ALA A O 1
ATOM 556 N N . THR A 1 78 ? 14.508 -7.058 -7.509 1.00 94.94 78 THR A N 1
ATOM 557 C CA . THR A 1 78 ? 14.757 -7.631 -8.845 1.00 94.94 78 THR A CA 1
ATOM 558 C C . THR A 1 78 ? 15.867 -6.941 -9.657 1.00 94.94 78 THR A C 1
ATOM 560 O O . THR A 1 78 ? 16.071 -7.278 -10.821 1.00 94.94 78 THR A O 1
ATOM 563 N N . GLY A 1 79 ? 16.588 -5.967 -9.085 1.00 95.81 79 GLY A N 1
ATOM 564 C CA . GLY A 1 79 ? 17.782 -5.370 -9.702 1.00 95.81 79 GLY A CA 1
ATOM 565 C C . GLY A 1 79 ? 17.722 -3.873 -10.021 1.00 95.81 79 GLY A C 1
ATOM 566 O O . GLY A 1 79 ? 18.658 -3.346 -10.621 1.00 95.81 79 GLY A O 1
ATOM 567 N N . CYS A 1 80 ? 16.666 -3.142 -9.646 1.00 97.62 80 CYS A N 1
ATOM 568 C CA . CYS A 1 80 ? 16.643 -1.685 -9.815 1.00 97.62 80 CYS A CA 1
ATOM 569 C C . CYS A 1 80 ? 17.726 -1.006 -8.959 1.00 97.62 80 CYS A C 1
ATOM 571 O O . CYS A 1 80 ? 17.742 -1.124 -7.740 1.00 97.62 80 CYS A O 1
ATOM 573 N N . VAL A 1 81 ? 18.576 -0.202 -9.601 1.00 97.25 81 VAL A N 1
ATOM 574 C CA . VAL A 1 81 ? 19.666 0.555 -8.952 1.00 97.25 81 VAL A CA 1
ATOM 575 C C . VAL A 1 81 ? 19.309 2.019 -8.666 1.00 97.25 81 VAL A C 1
ATOM 577 O O . VAL A 1 81 ? 20.183 2.846 -8.431 1.00 97.25 81 VAL A O 1
ATOM 580 N N . MET A 1 82 ? 18.021 2.376 -8.738 1.00 97.12 82 MET A N 1
ATOM 581 C CA . MET A 1 82 ? 17.520 3.737 -8.488 1.00 97.12 82 MET A CA 1
ATOM 582 C C . MET A 1 82 ? 18.162 4.836 -9.358 1.00 97.12 82 MET A C 1
ATOM 584 O O . MET A 1 82 ? 18.337 5.970 -8.919 1.00 97.12 82 MET A O 1
ATOM 588 N N . ALA A 1 83 ? 18.427 4.538 -10.636 1.00 97.38 83 ALA A N 1
ATOM 589 C CA . ALA A 1 83 ? 18.995 5.496 -11.595 1.00 97.38 83 ALA A CA 1
ATOM 590 C C . ALA A 1 83 ? 18.062 6.678 -11.951 1.00 97.38 83 ALA A C 1
ATOM 592 O O . ALA A 1 83 ? 18.524 7.679 -12.485 1.00 97.38 83 ALA A O 1
ATOM 593 N N . ARG A 1 84 ? 16.749 6.569 -11.681 1.00 97.19 84 ARG A N 1
ATOM 594 C CA . ARG A 1 84 ? 15.720 7.614 -11.915 1.00 97.19 84 ARG A CA 1
ATOM 595 C C . ARG A 1 84 ? 15.607 8.130 -13.361 1.00 97.19 84 ARG A C 1
ATOM 597 O O . ARG A 1 84 ? 15.106 9.224 -13.596 1.00 97.19 84 ARG A O 1
ATOM 604 N N . ILE A 1 85 ? 15.978 7.304 -14.337 1.00 97.69 85 ILE A N 1
ATOM 605 C CA . ILE A 1 85 ? 15.849 7.590 -15.777 1.00 97.69 85 ILE A CA 1
ATOM 606 C C . ILE A 1 85 ? 14.814 6.695 -16.471 1.00 97.69 85 ILE A C 1
ATOM 608 O O . ILE A 1 85 ? 14.887 6.476 -17.677 1.00 97.69 85 ILE A O 1
ATOM 612 N N . CYS A 1 86 ? 13.851 6.156 -15.719 1.00 98.06 86 CYS A N 1
ATOM 613 C CA . CYS A 1 86 ? 12.862 5.189 -16.210 1.00 98.06 86 CYS A CA 1
ATOM 614 C C . CYS A 1 86 ? 12.104 5.700 -17.453 1.00 98.06 86 CYS A C 1
ATOM 616 O O . CYS A 1 86 ? 11.953 4.974 -18.429 1.00 98.06 86 CYS A O 1
ATOM 618 N N . HIS A 1 87 ? 11.733 6.984 -17.464 1.00 98.00 87 HIS A N 1
ATOM 619 C CA . HIS A 1 87 ? 11.028 7.656 -18.562 1.00 98.00 87 HIS A CA 1
ATOM 620 C C . HIS A 1 87 ? 11.849 7.799 -19.856 1.00 98.00 87 HIS A C 1
ATOM 622 O O . HIS A 1 87 ? 11.298 8.141 -20.896 1.00 98.00 87 HIS A O 1
ATOM 628 N N . THR A 1 88 ? 13.164 7.565 -19.810 1.00 97.88 88 THR A N 1
ATOM 629 C CA . THR A 1 88 ? 14.069 7.769 -20.957 1.00 97.88 88 THR A CA 1
ATOM 630 C C . THR A 1 88 ? 14.251 6.522 -21.818 1.00 97.88 88 THR A C 1
ATOM 632 O O . THR A 1 88 ? 14.967 6.574 -22.813 1.00 97.88 88 THR A O 1
ATOM 635 N N . ASN A 1 89 ? 13.664 5.386 -21.418 1.00 98.00 89 ASN A N 1
ATOM 636 C CA . ASN A 1 89 ? 13.887 4.075 -22.033 1.00 98.00 89 ASN A CA 1
ATOM 637 C C . ASN A 1 89 ? 15.347 3.560 -21.940 1.00 98.00 89 ASN A C 1
ATOM 639 O O . ASN A 1 89 ? 15.683 2.552 -22.559 1.00 98.00 89 ASN A O 1
ATOM 643 N N . ASN A 1 90 ? 16.215 4.202 -21.143 1.00 98.00 90 ASN A N 1
ATOM 644 C CA . ASN A 1 90 ? 17.649 3.888 -21.028 1.00 98.00 90 ASN A CA 1
ATOM 645 C C . ASN A 1 90 ? 18.037 3.243 -19.685 1.00 98.00 90 ASN A C 1
ATOM 647 O O . ASN A 1 90 ? 19.120 3.497 -19.162 1.00 98.00 90 ASN A O 1
ATOM 651 N N . CYS A 1 91 ? 17.159 2.430 -19.089 1.00 98.06 91 CYS A N 1
ATOM 652 C CA . CYS A 1 91 ? 17.463 1.751 -17.827 1.00 98.06 91 CYS A CA 1
ATOM 653 C C . CYS A 1 91 ? 18.748 0.900 -17.952 1.00 98.06 91 CYS A C 1
ATOM 655 O O . CYS A 1 91 ? 18.789 -0.007 -18.784 1.00 98.06 91 CYS A O 1
ATOM 657 N N . PRO A 1 92 ? 19.784 1.134 -17.122 1.00 97.25 92 PRO A N 1
ATOM 658 C CA . PRO A 1 92 ? 21.093 0.498 -17.305 1.00 97.25 92 PRO A CA 1
ATOM 659 C C . PRO A 1 92 ? 21.082 -1.010 -17.017 1.00 97.25 92 PRO A C 1
ATOM 661 O O . PRO A 1 92 ? 21.950 -1.732 -17.503 1.00 97.25 92 PRO A O 1
ATOM 664 N N . VAL A 1 93 ? 20.088 -1.457 -16.248 1.00 97.31 93 VAL A N 1
ATOM 665 C CA . VAL A 1 93 ? 19.923 -2.817 -15.713 1.00 97.31 93 VAL A CA 1
ATOM 666 C C . VAL A 1 93 ? 18.699 -3.532 -16.294 1.00 97.31 93 VAL A C 1
ATOM 668 O O . VAL A 1 93 ? 18.258 -4.533 -15.752 1.00 97.31 93 VAL A O 1
ATOM 671 N N . GLY A 1 94 ? 18.081 -2.993 -17.350 1.00 96.75 94 GLY A N 1
ATOM 672 C CA . GLY A 1 94 ? 16.988 -3.675 -18.054 1.00 96.75 94 GLY A CA 1
ATOM 673 C C . GLY A 1 94 ? 15.635 -3.739 -17.336 1.00 96.75 94 GLY A C 1
ATOM 674 O O . GLY A 1 94 ? 14.710 -4.326 -17.878 1.00 96.75 94 GLY A O 1
ATOM 675 N N . VAL A 1 95 ? 15.484 -3.110 -16.164 1.00 97.44 95 VAL A N 1
ATOM 676 C CA . VAL A 1 95 ? 14.232 -3.131 -15.379 1.00 97.44 95 VAL A CA 1
ATOM 677 C C . VAL A 1 95 ? 13.113 -2.317 -16.044 1.00 97.44 95 VAL A C 1
ATOM 679 O O . VAL A 1 95 ? 11.988 -2.781 -16.167 1.00 97.44 95 VAL A O 1
ATOM 682 N N . ALA A 1 96 ? 13.407 -1.083 -16.466 1.00 97.38 96 ALA A N 1
ATOM 683 C CA . ALA A 1 96 ? 12.427 -0.153 -17.038 1.00 97.38 96 ALA A CA 1
ATOM 684 C C . ALA A 1 96 ? 12.871 0.314 -18.433 1.00 97.38 96 ALA A C 1
ATOM 686 O O . ALA A 1 96 ? 13.200 1.482 -18.646 1.00 97.38 96 ALA A O 1
ATOM 687 N N . SER A 1 97 ? 12.968 -0.628 -19.371 1.00 97.31 97 SER A N 1
ATOM 688 C CA . SER A 1 97 ? 13.297 -0.364 -20.774 1.00 97.31 97 SER A CA 1
ATOM 689 C C . SER A 1 97 ? 12.611 -1.377 -21.686 1.00 97.31 97 SER A C 1
ATOM 691 O O . SER A 1 97 ? 12.445 -2.536 -21.321 1.00 97.31 97 SER A O 1
ATOM 693 N N . GLN A 1 98 ? 12.241 -0.938 -22.886 1.00 98.12 98 GLN A N 1
ATOM 694 C CA . GLN A 1 98 ? 11.756 -1.793 -23.970 1.00 98.12 98 GLN A CA 1
ATOM 695 C C . GLN A 1 98 ? 12.855 -2.118 -24.995 1.00 98.12 98 GLN A C 1
ATOM 697 O O . GLN A 1 98 ? 12.643 -2.943 -25.880 1.00 98.12 98 GLN A O 1
ATOM 702 N N . ARG A 1 99 ? 14.043 -1.504 -24.878 1.00 97.81 99 ARG A N 1
ATOM 703 C CA . ARG A 1 99 ? 15.194 -1.773 -25.755 1.00 97.81 99 ARG A CA 1
ATOM 704 C C . ARG A 1 99 ? 15.714 -3.182 -25.500 1.00 97.81 99 ARG A C 1
ATOM 706 O O . ARG A 1 99 ? 16.008 -3.536 -24.359 1.00 97.81 99 ARG A O 1
ATOM 713 N N . GLU A 1 100 ? 15.816 -3.989 -26.546 1.00 98.12 100 GLU A N 1
ATOM 714 C CA . GLU A 1 100 ? 16.177 -5.406 -26.445 1.00 98.12 100 GLU A CA 1
ATOM 715 C C . GLU A 1 100 ? 17.558 -5.607 -25.810 1.00 98.12 100 GLU A C 1
ATOM 717 O O . GLU A 1 100 ? 17.700 -6.375 -24.860 1.00 98.12 100 GLU A O 1
ATOM 722 N N . GLU A 1 101 ? 18.541 -4.813 -26.227 1.00 98.00 101 GLU A N 1
ATOM 723 C CA . GLU A 1 101 ? 19.910 -4.841 -25.718 1.00 98.00 101 GLU A CA 1
ATOM 724 C C . GLU A 1 101 ? 20.038 -4.415 -24.245 1.00 98.00 101 GLU A C 1
ATOM 726 O O . GLU A 1 101 ? 21.030 -4.740 -23.587 1.00 98.00 101 GLU A O 1
ATOM 731 N N . LEU A 1 102 ? 19.054 -3.675 -23.717 1.00 98.00 102 LEU A N 1
ATOM 732 C CA . LEU A 1 102 ? 18.991 -3.308 -22.301 1.00 98.00 102 LEU A CA 1
ATOM 733 C C . LEU A 1 102 ? 18.194 -4.333 -21.496 1.00 98.00 102 LEU A C 1
ATOM 735 O O . LEU A 1 102 ? 18.621 -4.678 -20.399 1.00 98.00 102 LEU A O 1
ATOM 739 N N . ARG A 1 103 ? 17.088 -4.866 -22.033 1.00 98.06 103 ARG A N 1
ATOM 740 C CA . ARG A 1 103 ? 16.316 -5.951 -21.399 1.00 98.06 103 ARG A CA 1
ATOM 741 C C . ARG A 1 103 ? 17.156 -7.208 -21.195 1.00 98.06 103 ARG A C 1
ATOM 743 O O . ARG A 1 103 ? 17.047 -7.834 -20.149 1.00 98.06 103 ARG A O 1
ATOM 750 N N . ALA A 1 104 ? 18.063 -7.512 -22.125 1.00 97.62 104 ALA A N 1
ATOM 751 C CA . ALA A 1 104 ? 19.029 -8.605 -21.988 1.00 97.62 104 ALA A CA 1
ATOM 752 C C . ALA A 1 104 ? 19.959 -8.472 -20.760 1.00 97.62 104 ALA A C 1
ATOM 754 O O . ALA A 1 104 ? 20.626 -9.433 -20.392 1.00 97.62 104 ALA A O 1
ATOM 755 N N . ARG A 1 105 ? 20.014 -7.294 -20.118 1.00 97.31 105 ARG A N 1
ATOM 756 C CA . ARG A 1 105 ? 20.801 -7.036 -18.900 1.00 97.31 105 ARG A CA 1
ATOM 757 C C . ARG A 1 105 ? 20.015 -7.252 -17.607 1.00 97.31 105 ARG A C 1
ATOM 759 O O . ARG A 1 105 ? 20.595 -7.060 -16.542 1.00 97.31 105 ARG A O 1
ATOM 766 N N . PHE A 1 106 ? 18.720 -7.570 -17.682 1.00 97.81 106 PHE A N 1
ATOM 767 C CA . PHE A 1 106 ? 17.871 -7.740 -16.504 1.00 97.81 106 PHE A CA 1
ATOM 768 C C . PHE A 1 106 ? 18.353 -8.925 -15.653 1.00 97.81 106 PHE A C 1
ATOM 770 O O . PHE A 1 106 ? 18.331 -10.055 -16.140 1.00 97.81 106 PHE A O 1
ATOM 777 N N . PRO A 1 107 ? 18.794 -8.692 -14.401 1.00 94.94 107 PRO A N 1
ATOM 778 C CA . PRO A 1 107 ? 19.376 -9.746 -13.575 1.00 94.94 107 PRO A CA 1
ATOM 779 C C . PRO A 1 107 ? 18.338 -10.485 -12.722 1.00 94.94 107 PRO A C 1
ATOM 781 O O . PRO A 1 107 ? 18.671 -11.497 -12.114 1.00 94.94 107 PRO A O 1
ATOM 784 N N . GLY A 1 108 ? 17.115 -9.955 -12.619 1.00 93.44 108 GLY A N 1
ATOM 785 C CA . GLY A 1 108 ? 16.147 -10.388 -11.622 1.00 93.44 108 GLY A CA 1
ATOM 786 C C . GLY A 1 108 ? 15.674 -11.818 -11.838 1.00 93.44 108 GLY A C 1
ATOM 787 O O . GLY A 1 108 ? 15.218 -12.183 -12.923 1.00 93.44 108 GLY A O 1
ATOM 788 N N . VAL A 1 109 ? 15.707 -12.608 -10.767 1.00 94.88 109 VAL A N 1
ATOM 789 C CA . VAL A 1 109 ? 15.073 -13.926 -10.720 1.00 94.88 109 VAL A CA 1
ATOM 790 C C . VAL A 1 109 ? 13.873 -13.902 -9.771 1.00 94.88 109 VAL A C 1
ATOM 792 O O . VAL A 1 109 ? 13.915 -13.212 -8.750 1.00 94.88 109 VAL A O 1
ATOM 795 N N . PRO A 1 110 ? 12.795 -14.667 -10.040 1.00 96.06 110 PRO A N 1
ATOM 796 C CA . PRO A 1 110 ? 11.629 -14.708 -9.152 1.00 96.06 110 PRO A CA 1
ATOM 797 C C . PRO A 1 110 ? 11.976 -15.044 -7.692 1.00 96.06 110 PRO A C 1
ATOM 799 O O . PRO A 1 110 ? 11.339 -14.532 -6.774 1.00 96.06 110 PRO A O 1
ATOM 802 N N . GLY A 1 111 ? 13.016 -15.859 -7.477 1.00 97.12 111 GLY A N 1
ATOM 803 C CA . GLY A 1 111 ? 13.498 -16.230 -6.146 1.00 97.12 111 GLY A CA 1
ATOM 804 C C . GLY A 1 111 ? 13.953 -15.043 -5.293 1.00 97.12 111 GLY A C 1
ATOM 805 O O . GLY A 1 111 ? 13.693 -15.042 -4.094 1.00 97.12 111 GLY A O 1
ATOM 806 N N . ASP A 1 112 ? 14.549 -14.005 -5.887 1.00 95.88 112 ASP A N 1
ATOM 807 C CA . ASP A 1 112 ? 14.995 -12.816 -5.145 1.00 95.88 112 ASP A CA 1
ATOM 808 C C . ASP A 1 112 ? 13.805 -12.057 -4.557 1.00 95.88 112 ASP A C 1
ATOM 810 O O . ASP A 1 112 ? 13.835 -11.617 -3.406 1.00 95.88 112 ASP A O 1
ATOM 814 N N . LEU A 1 113 ? 12.719 -11.960 -5.328 1.00 96.00 113 LEU A N 1
ATOM 815 C CA . LEU A 1 113 ? 11.490 -11.315 -4.887 1.00 96.00 113 LEU A CA 1
ATOM 816 C C . LEU A 1 113 ? 10.787 -12.129 -3.791 1.00 96.00 113 LEU A C 1
ATOM 818 O O . LEU A 1 113 ? 10.316 -11.556 -2.810 1.00 96.00 113 LEU A O 1
ATOM 822 N N . VAL A 1 114 ? 10.751 -13.459 -3.927 1.00 98.00 114 VAL A N 1
ATOM 823 C CA . VAL A 1 114 ? 10.224 -14.352 -2.883 1.00 98.00 114 VAL A CA 1
ATOM 824 C C . VAL A 1 114 ? 11.024 -14.188 -1.590 1.00 98.00 114 VAL A C 1
ATOM 826 O O . VAL A 1 114 ? 10.432 -13.970 -0.536 1.00 98.00 114 VAL A O 1
ATOM 829 N N . ASN A 1 115 ? 12.357 -14.219 -1.667 1.00 97.81 115 ASN A N 1
ATOM 830 C CA . ASN A 1 115 ? 13.233 -14.047 -0.508 1.00 97.81 115 ASN A CA 1
ATOM 831 C C . ASN A 1 115 ? 13.033 -12.685 0.167 1.00 97.81 115 ASN A C 1
ATOM 833 O O . ASN A 1 115 ? 12.968 -12.618 1.392 1.00 97.81 115 ASN A O 1
ATOM 837 N N . PHE A 1 116 ? 12.878 -11.611 -0.613 1.00 97.38 116 PHE A N 1
ATOM 8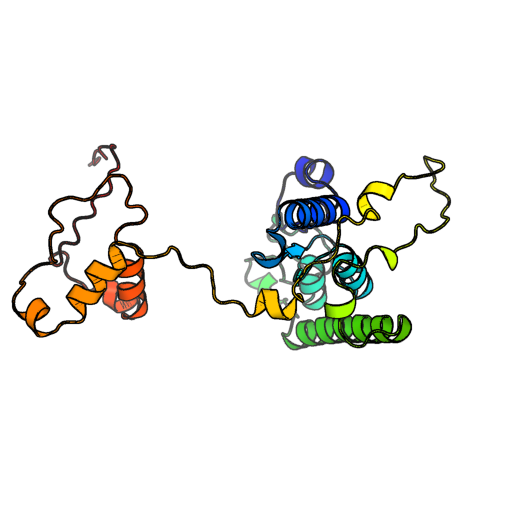38 C CA . PHE A 1 116 ? 12.557 -10.288 -0.078 1.00 97.38 116 PHE A CA 1
ATOM 839 C C . PHE A 1 116 ? 11.280 -10.312 0.775 1.00 97.38 116 PHE A C 1
ATOM 841 O O . PHE A 1 116 ? 11.302 -9.867 1.923 1.00 97.38 116 PHE A O 1
ATOM 848 N N . PHE A 1 117 ? 10.185 -10.879 0.260 1.00 98.19 117 PHE A N 1
ATOM 849 C CA . PHE A 1 117 ? 8.935 -10.962 1.020 1.00 98.19 117 PHE A CA 1
ATOM 850 C C . PHE A 1 117 ? 9.019 -11.912 2.218 1.00 98.19 117 PHE A C 1
ATOM 852 O O . PHE A 1 117 ? 8.409 -11.622 3.245 1.00 98.19 117 PHE A O 1
ATOM 859 N N . LEU A 1 118 ? 9.801 -12.995 2.133 1.00 98.25 118 LEU A N 1
ATOM 860 C CA . LEU A 1 118 ? 10.081 -13.852 3.287 1.00 98.25 118 LEU A CA 1
ATOM 861 C C . LEU A 1 118 ? 10.786 -13.067 4.398 1.00 98.25 118 LEU A C 1
ATOM 863 O O . LEU A 1 118 ? 10.375 -13.161 5.548 1.00 98.25 118 LEU A O 1
ATOM 867 N N . TYR A 1 119 ? 11.782 -12.238 4.075 1.00 98.12 119 TYR A N 1
ATOM 868 C CA . TYR A 1 119 ? 12.460 -11.413 5.079 1.00 98.12 119 TYR A CA 1
ATOM 869 C C . TYR A 1 119 ? 11.545 -10.361 5.704 1.00 98.12 119 TYR A C 1
ATOM 871 O O . TYR A 1 119 ? 11.565 -10.195 6.922 1.00 98.12 119 TYR A O 1
ATOM 879 N N . VAL A 1 120 ? 10.703 -9.698 4.906 1.00 98.19 120 VAL A N 1
ATOM 880 C CA . VAL A 1 120 ? 9.688 -8.771 5.433 1.00 98.19 120 VAL A CA 1
ATOM 881 C C . VAL A 1 120 ? 8.725 -9.505 6.373 1.00 98.19 120 VAL A C 1
ATOM 883 O O . VAL A 1 120 ? 8.433 -9.013 7.461 1.00 98.19 120 VAL A O 1
ATOM 886 N N . ALA A 1 121 ? 8.261 -10.700 5.996 1.00 98.19 121 ALA A N 1
ATOM 887 C CA . ALA A 1 121 ? 7.359 -11.501 6.821 1.00 98.19 121 ALA A CA 1
ATOM 888 C C . ALA A 1 121 ? 8.019 -11.982 8.126 1.00 98.19 121 ALA A C 1
ATOM 890 O O . ALA A 1 121 ? 7.389 -11.934 9.183 1.00 98.19 121 ALA A O 1
ATOM 891 N N . GLU A 1 122 ? 9.285 -12.404 8.082 1.00 98.38 122 GLU A N 1
ATOM 892 C CA . GLU A 1 122 ? 10.056 -12.770 9.276 1.00 98.38 122 GLU A CA 1
ATOM 893 C C . GLU A 1 122 ? 10.240 -11.579 10.222 1.00 98.38 122 GLU A C 1
ATOM 895 O O . GLU A 1 122 ? 10.082 -11.728 11.434 1.00 98.38 122 GLU A O 1
ATOM 900 N N . GLU A 1 123 ? 10.505 -10.384 9.687 1.00 98.31 123 GLU A N 1
ATOM 901 C CA . GLU A 1 123 ? 10.608 -9.157 10.480 1.00 98.31 123 GLU A CA 1
ATOM 902 C C . GLU A 1 123 ? 9.279 -8.845 11.186 1.00 98.31 123 GLU A C 1
ATOM 904 O O . GLU A 1 123 ? 9.259 -8.629 12.400 1.00 98.31 123 GLU A O 1
ATOM 909 N N . VAL A 1 124 ? 8.157 -8.905 10.454 1.00 98.44 124 VAL A N 1
ATOM 910 C CA . VAL A 1 124 ? 6.801 -8.742 11.009 1.00 98.44 124 VAL A CA 1
ATOM 911 C C . VAL A 1 124 ? 6.551 -9.747 12.132 1.00 98.44 124 VAL A C 1
ATOM 913 O O . VAL A 1 124 ? 6.145 -9.351 13.223 1.00 98.44 124 VAL A O 1
ATOM 916 N N . ARG A 1 125 ? 6.832 -11.037 11.908 1.00 98.44 125 ARG A N 1
ATOM 917 C CA . ARG A 1 125 ? 6.661 -12.086 12.925 1.00 98.44 125 ARG A CA 1
ATOM 918 C C . ARG A 1 125 ? 7.524 -11.842 14.161 1.00 98.44 125 ARG A C 1
ATOM 920 O O . ARG A 1 125 ? 7.038 -11.990 15.281 1.00 98.44 125 ARG A O 1
ATOM 927 N N . GLY A 1 126 ? 8.785 -11.456 13.970 1.00 98.19 126 GLY A N 1
ATOM 928 C CA . GLY A 1 126 ? 9.703 -11.147 15.063 1.00 98.19 126 GLY A CA 1
ATOM 929 C C . GLY A 1 126 ? 9.216 -9.978 15.918 1.00 98.19 126 GLY A C 1
ATOM 930 O O . GLY A 1 126 ? 9.276 -10.041 17.145 1.00 98.19 126 GLY A O 1
ATOM 931 N N . MET A 1 127 ? 8.684 -8.932 15.288 1.00 97.75 127 MET A N 1
ATOM 932 C CA . MET A 1 127 ? 8.134 -7.772 15.987 1.00 97.75 127 MET A CA 1
ATOM 933 C C . MET A 1 127 ? 6.776 -8.052 16.649 1.00 97.75 127 MET A C 1
ATOM 935 O O . MET A 1 127 ? 6.561 -7.605 17.773 1.00 97.75 127 MET A O 1
ATOM 939 N N . LEU A 1 128 ? 5.888 -8.837 16.028 1.00 98.19 128 LEU A N 1
ATOM 940 C CA . LEU A 1 128 ? 4.650 -9.298 16.675 1.00 98.19 128 LEU A CA 1
ATOM 941 C C . LEU A 1 128 ? 4.958 -10.071 17.962 1.00 98.19 128 LEU A C 1
ATOM 943 O O . LEU A 1 128 ? 4.386 -9.769 19.008 1.00 98.19 128 LEU A O 1
ATOM 947 N N . ALA A 1 129 ? 5.933 -10.984 17.913 1.00 97.88 129 ALA A N 1
ATOM 948 C CA . ALA A 1 129 ? 6.372 -11.732 19.086 1.00 97.88 129 ALA A CA 1
ATOM 949 C C . ALA A 1 129 ? 6.924 -10.815 20.193 1.00 97.88 129 ALA A C 1
ATOM 951 O O . ALA A 1 129 ? 6.632 -11.034 21.367 1.00 97.88 129 ALA A O 1
ATOM 952 N N . GLN A 1 130 ? 7.667 -9.756 19.841 1.00 97.06 130 GLN A N 1
ATOM 953 C CA . GLN A 1 130 ? 8.136 -8.751 20.809 1.00 97.06 130 GLN A CA 1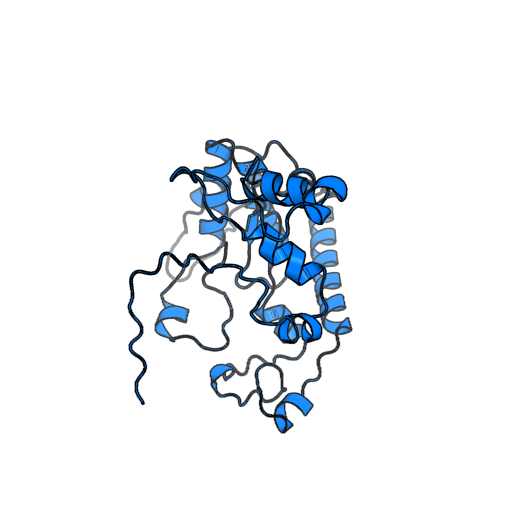
ATOM 954 C C . GLN A 1 130 ? 6.988 -7.963 21.453 1.00 97.06 130 GLN A C 1
ATOM 956 O O . GLN A 1 130 ? 7.087 -7.584 22.618 1.00 97.06 130 GLN A O 1
ATOM 961 N N . LEU A 1 131 ? 5.905 -7.724 20.710 1.00 96.00 131 LEU A N 1
ATOM 962 C CA . LEU A 1 131 ? 4.695 -7.067 21.208 1.00 96.00 131 LEU A CA 1
ATOM 963 C C . LEU A 1 131 ? 3.757 -8.026 21.967 1.00 96.00 131 LEU A C 1
ATOM 965 O O . LEU A 1 131 ? 2.795 -7.563 22.576 1.00 96.00 131 LEU A O 1
ATOM 969 N N . GLY A 1 132 ? 4.034 -9.334 21.954 1.00 97.50 132 GLY A N 1
ATOM 970 C CA . GLY A 1 132 ? 3.219 -10.359 22.610 1.00 97.50 132 GLY A CA 1
ATOM 971 C C . GLY A 1 132 ? 1.999 -10.818 21.806 1.00 97.50 132 GLY A C 1
ATOM 972 O O . GLY A 1 132 ? 1.057 -11.339 22.397 1.00 97.50 132 GLY A O 1
ATOM 973 N N . TYR A 1 133 ? 2.004 -10.632 20.483 1.00 97.81 133 TYR A N 1
ATOM 974 C CA . TYR A 1 133 ? 0.932 -11.061 19.580 1.00 97.81 133 TYR A CA 1
ATOM 975 C C . TYR A 1 133 ? 1.386 -12.217 18.686 1.00 97.81 133 TYR A C 1
ATOM 977 O O . TYR A 1 133 ? 2.538 -12.275 18.256 1.00 97.81 133 TYR A O 1
ATOM 985 N N . GLU A 1 134 ? 0.467 -13.132 18.376 1.00 96.25 134 GLU A N 1
ATOM 986 C CA . GLU A 1 134 ? 0.745 -14.279 17.501 1.00 96.25 134 GLU A CA 1
ATOM 987 C C . GLU A 1 134 ? 0.325 -14.018 16.053 1.00 96.25 134 GLU A C 1
ATOM 989 O O . GLU A 1 134 ? 0.948 -14.542 15.125 1.00 96.25 134 GLU A O 1
ATOM 994 N N . LYS A 1 135 ? -0.730 -13.220 15.840 1.00 96.69 135 LYS A N 1
ATOM 995 C CA . LYS A 1 135 ? -1.306 -12.975 14.517 1.00 96.69 135 LYS A CA 1
ATOM 996 C C . LYS A 1 135 ? -1.331 -11.491 14.201 1.00 96.69 135 LYS A C 1
ATOM 998 O O . LYS A 1 135 ? -1.598 -10.653 15.055 1.00 96.69 135 LYS A O 1
ATOM 1003 N N . LEU A 1 136 ? -1.127 -11.174 12.924 1.00 96.94 136 LEU A N 1
ATOM 1004 C CA . LEU A 1 136 ? -1.250 -9.802 12.435 1.00 96.94 136 LEU A CA 1
ATOM 1005 C C . LEU A 1 136 ? -2.678 -9.265 12.617 1.00 96.94 136 LEU A C 1
ATOM 1007 O O . LEU A 1 136 ? -2.852 -8.106 12.973 1.00 96.94 136 LEU A O 1
ATOM 1011 N N . ASP A 1 137 ? -3.686 -10.130 12.457 1.00 97.00 137 ASP A N 1
ATOM 1012 C CA . ASP A 1 137 ? -5.096 -9.809 12.712 1.00 97.00 137 ASP A CA 1
ATOM 1013 C C . ASP A 1 137 ? -5.338 -9.239 14.123 1.00 97.00 137 ASP A C 1
ATOM 1015 O O . ASP A 1 137 ? -6.244 -8.425 14.285 1.00 97.00 137 ASP A O 1
ATOM 1019 N N . ASP A 1 138 ? -4.528 -9.611 15.123 1.00 96.38 138 ASP A N 1
ATOM 1020 C CA . ASP A 1 138 ? -4.714 -9.185 16.518 1.00 96.38 138 ASP A CA 1
ATOM 1021 C C . ASP A 1 138 ? -4.357 -7.704 16.744 1.00 96.38 138 ASP A C 1
ATOM 1023 O O . ASP A 1 138 ? -4.750 -7.110 17.754 1.00 96.38 138 ASP A O 1
ATOM 1027 N N . ILE A 1 139 ? -3.608 -7.102 15.813 1.00 96.94 139 ILE A N 1
ATOM 1028 C CA . ILE A 1 139 ? -3.139 -5.717 15.915 1.00 96.94 139 ILE A CA 1
ATOM 1029 C C . ILE A 1 139 ? -3.799 -4.773 14.906 1.00 96.94 139 ILE A C 1
ATOM 1031 O O . ILE A 1 139 ? -3.556 -3.568 14.961 1.00 96.94 139 ILE A O 1
ATOM 1035 N N . ILE A 1 140 ? -4.612 -5.282 13.974 1.00 97.31 140 ILE A N 1
ATOM 1036 C CA . ILE A 1 140 ? -5.206 -4.436 12.934 1.00 97.31 140 ILE A CA 1
ATOM 1037 C C . ILE A 1 140 ? -6.188 -3.437 13.564 1.00 97.31 140 ILE A C 1
ATOM 1039 O O . ILE A 1 140 ? -7.151 -3.824 14.220 1.00 97.31 140 ILE A O 1
ATOM 1043 N N . GLY A 1 141 ? -5.930 -2.140 13.371 1.00 96.00 141 GLY A N 1
ATOM 1044 C CA . GLY A 1 141 ? -6.697 -1.036 13.968 1.00 96.00 141 GLY A CA 1
ATOM 1045 C C . GLY A 1 141 ? -6.344 -0.710 15.429 1.00 96.00 141 GLY A C 1
ATOM 1046 O O . GLY A 1 141 ? -6.955 0.178 16.025 1.00 96.00 141 GLY A O 1
ATOM 1047 N N . ARG A 1 142 ? -5.365 -1.399 16.036 1.00 95.81 142 ARG A N 1
ATOM 1048 C CA . ARG A 1 142 ? -4.911 -1.152 17.417 1.00 95.81 142 ARG A CA 1
ATOM 1049 C C . ARG A 1 142 ? -3.958 0.044 17.493 1.00 95.81 142 ARG A C 1
ATOM 1051 O O . ARG A 1 142 ? -2.762 -0.104 17.752 1.00 95.81 142 ARG A O 1
ATOM 1058 N N . THR A 1 143 ? -4.493 1.248 17.293 1.00 94.94 143 THR A N 1
ATOM 1059 C CA . THR A 1 143 ? -3.721 2.501 17.390 1.00 94.94 143 THR A CA 1
ATOM 1060 C C . THR A 1 143 ? -3.146 2.750 18.788 1.00 94.94 143 THR A C 1
ATOM 1062 O O . THR A 1 143 ? -2.161 3.469 18.915 1.00 94.94 143 THR A O 1
ATOM 1065 N N . ASP A 1 144 ? -3.674 2.098 19.829 1.00 94.19 144 ASP A N 1
ATOM 1066 C CA . ASP A 1 144 ? -3.141 2.134 21.197 1.00 94.19 144 ASP A CA 1
ATOM 1067 C C . ASP A 1 144 ? -1.730 1.533 21.328 1.00 94.19 144 ASP A C 1
ATOM 1069 O O . ASP A 1 144 ? -1.020 1.819 22.293 1.00 94.19 144 ASP A O 1
ATOM 1073 N N . LEU A 1 145 ? -1.291 0.738 20.346 1.00 94.81 145 LEU A N 1
ATOM 1074 C CA . LEU A 1 145 ? 0.081 0.230 20.264 1.00 94.81 145 LEU A CA 1
ATOM 1075 C C . LEU A 1 145 ? 1.075 1.291 19.773 1.00 94.81 145 LEU A C 1
ATOM 1077 O O . LEU A 1 145 ? 2.290 1.120 19.909 1.00 94.81 145 LEU A O 1
ATOM 1081 N N . LEU A 1 146 ? 0.579 2.384 19.192 1.00 94.75 146 LEU A N 1
ATOM 1082 C CA . LEU A 1 146 ? 1.390 3.466 18.662 1.00 94.75 146 LEU A CA 1
ATOM 1083 C C . LEU A 1 146 ? 1.542 4.563 19.716 1.00 94.75 146 LEU A C 1
ATOM 1085 O O . LEU A 1 146 ? 0.576 5.024 20.319 1.00 94.75 146 LEU A O 1
ATOM 1089 N N . LYS A 1 147 ? 2.777 5.030 19.907 1.00 93.12 147 LYS A N 1
ATOM 1090 C CA . LYS A 1 147 ? 3.065 6.198 20.743 1.00 93.12 147 LYS A CA 1
ATOM 1091 C C . LYS A 1 147 ? 3.937 7.199 19.991 1.00 93.12 147 LYS A C 1
ATOM 1093 O O . LYS A 1 147 ? 4.888 6.775 19.323 1.00 93.12 147 LYS A O 1
ATOM 1098 N N . PRO A 1 148 ? 3.685 8.514 20.130 1.00 91.88 148 PRO A N 1
ATOM 1099 C CA . PRO A 1 148 ? 4.611 9.525 19.654 1.00 91.88 148 PRO A CA 1
ATOM 1100 C C . PRO A 1 148 ? 5.988 9.291 20.266 1.00 91.88 148 PRO A C 1
ATOM 1102 O O . PRO A 1 148 ? 6.126 9.030 21.465 1.00 91.88 148 PRO A O 1
ATOM 1105 N N . ARG A 1 149 ? 7.020 9.384 19.436 1.00 90.81 149 ARG A N 1
ATOM 1106 C CA . ARG A 1 149 ? 8.395 9.417 19.923 1.00 90.81 149 ARG A CA 1
ATOM 1107 C C . ARG A 1 149 ? 8.748 10.852 20.278 1.00 90.81 149 ARG A C 1
ATOM 1109 O O . ARG A 1 149 ? 8.426 11.763 19.521 1.00 90.81 149 ARG A O 1
ATOM 1116 N N . ASP A 1 150 ? 9.455 11.027 21.387 1.00 88.06 150 ASP A N 1
ATOM 1117 C CA . ASP A 1 150 ? 10.061 12.311 21.715 1.00 88.06 150 ASP A CA 1
ATOM 1118 C C . ASP A 1 150 ? 11.281 12.524 20.808 1.00 88.06 150 ASP A C 1
ATOM 1120 O O . ASP A 1 150 ? 12.327 11.888 20.976 1.00 88.06 150 ASP A O 1
ATOM 1124 N N . ILE A 1 151 ? 11.093 13.322 19.757 1.00 91.62 151 ILE A N 1
ATOM 1125 C CA . ILE A 1 151 ? 12.115 13.641 18.760 1.00 91.62 151 ILE A CA 1
ATOM 1126 C C . ILE A 1 151 ? 12.224 15.154 18.599 1.00 91.62 151 ILE A C 1
ATOM 1128 O O . ILE A 1 151 ? 11.223 15.860 18.489 1.00 91.62 151 ILE A O 1
ATOM 1132 N N . SER A 1 152 ? 13.456 15.655 18.531 1.00 91.00 152 SER A N 1
ATOM 1133 C CA . SER A 1 152 ? 13.703 17.056 18.201 1.00 91.00 152 SER A CA 1
ATOM 1134 C C . SER A 1 152 ? 13.522 17.267 16.697 1.00 91.00 152 SER A C 1
ATOM 1136 O O . SER A 1 152 ? 14.226 16.661 15.885 1.00 91.00 152 SER A O 1
ATOM 1138 N N . LEU A 1 153 ? 12.564 18.115 16.321 1.00 93.81 153 LEU A N 1
ATOM 1139 C CA . LEU A 1 153 ? 12.341 18.518 14.935 1.00 93.81 153 LEU A CA 1
ATOM 1140 C C . LEU A 1 153 ? 13.127 19.801 14.634 1.00 93.81 153 LEU A C 1
ATOM 1142 O O . LEU A 1 153 ? 13.207 20.717 15.445 1.00 93.81 153 LEU A O 1
ATOM 1146 N N . VAL A 1 154 ? 13.700 19.891 13.431 1.00 95.31 154 VAL A N 1
ATOM 1147 C CA . VAL A 1 154 ? 14.564 21.027 13.049 1.00 95.31 154 VAL A CA 1
ATOM 1148 C C . VAL A 1 154 ? 13.777 22.333 12.890 1.00 95.31 154 VAL A C 1
ATOM 1150 O O . VAL A 1 154 ? 14.304 23.410 13.146 1.00 95.31 154 VAL A O 1
ATOM 1153 N N . LYS A 1 155 ? 12.528 22.253 12.413 1.00 96.00 155 LYS A N 1
ATOM 1154 C CA . LYS A 1 155 ? 11.730 23.427 12.013 1.00 96.00 155 LYS A CA 1
ATOM 1155 C C . LYS A 1 155 ? 10.626 23.801 13.001 1.00 96.00 155 LYS A C 1
ATOM 1157 O O . LYS A 1 155 ? 10.110 24.910 12.929 1.00 96.00 155 LYS A O 1
ATOM 1162 N N . THR A 1 156 ? 10.232 22.884 13.875 1.00 93.62 156 THR A N 1
ATOM 1163 C CA . THR A 1 156 ? 9.113 23.043 14.811 1.00 93.62 156 THR A CA 1
ATOM 1164 C C . THR A 1 156 ? 9.451 22.352 16.124 1.00 93.62 156 THR A C 1
ATOM 1166 O O . THR A 1 156 ? 10.397 21.579 16.188 1.00 93.62 156 THR A O 1
ATOM 1169 N N . GLN A 1 157 ? 8.709 22.636 17.192 1.00 87.38 157 GLN A N 1
ATOM 1170 C CA . GLN A 1 157 ? 8.929 21.958 18.474 1.00 87.38 157 GLN A CA 1
ATOM 1171 C C . GLN A 1 157 ? 8.202 20.612 18.523 1.00 87.38 157 GLN A C 1
ATOM 1173 O O . GLN A 1 157 ? 8.783 19.619 18.945 1.00 87.38 157 GLN A O 1
ATOM 1178 N N . HIS A 1 158 ? 6.962 20.567 18.028 1.00 85.81 158 HIS A N 1
ATOM 1179 C CA . HIS A 1 158 ? 6.114 19.378 18.062 1.00 85.81 158 HIS A CA 1
ATOM 1180 C C . HIS A 1 158 ? 5.254 19.275 16.797 1.00 85.81 158 HIS A C 1
ATOM 1182 O O . HIS A 1 158 ? 5.053 20.265 16.086 1.00 85.81 158 HIS A O 1
ATOM 1188 N N . LEU A 1 159 ? 4.753 18.068 16.530 1.00 90.44 159 LEU A N 1
ATOM 1189 C CA . LEU A 1 159 ? 3.727 17.781 15.532 1.00 90.44 159 LEU A CA 1
ATOM 1190 C C . LEU A 1 159 ? 2.545 17.131 16.252 1.00 90.44 159 LEU A C 1
ATOM 1192 O O . LEU A 1 159 ? 2.751 16.229 17.065 1.00 90.44 159 LEU A O 1
ATOM 1196 N N . ASP A 1 160 ? 1.330 17.590 15.967 1.00 90.75 160 ASP A N 1
ATOM 1197 C CA . ASP A 1 160 ? 0.130 16.963 16.509 1.00 90.75 160 ASP A CA 1
ATOM 1198 C C . ASP A 1 160 ? -0.174 15.673 15.732 1.00 90.75 160 ASP A C 1
ATOM 1200 O O . ASP A 1 160 ? -0.451 15.707 14.533 1.00 90.75 160 ASP A O 1
ATOM 1204 N N . LEU A 1 161 ? -0.084 14.536 16.423 1.00 93.06 161 LEU A N 1
ATOM 1205 C CA . LEU A 1 161 ? -0.368 13.204 15.882 1.00 93.06 161 LEU A CA 1
ATOM 1206 C C . LEU A 1 161 ? -1.703 12.643 16.385 1.00 93.06 161 LEU A C 1
ATOM 1208 O O . LEU A 1 161 ? -2.019 11.489 16.099 1.00 93.06 161 LEU A O 1
ATOM 1212 N N . ASN A 1 162 ? -2.497 13.433 17.116 1.00 91.88 162 ASN A N 1
ATOM 1213 C CA . ASN A 1 162 ? -3.744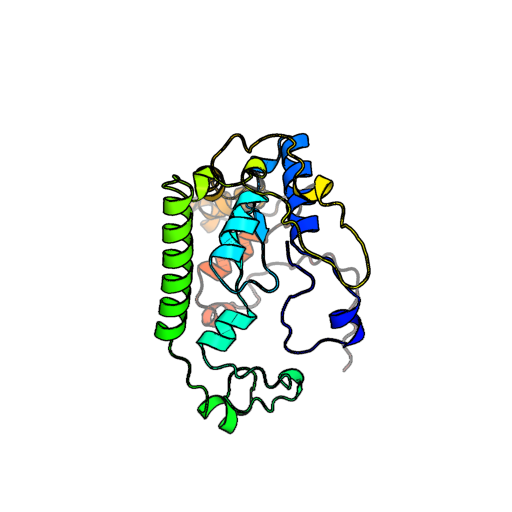 12.971 17.723 1.00 91.88 162 ASN A CA 1
ATOM 1214 C C . ASN A 1 162 ? -4.717 12.417 16.687 1.00 91.88 162 ASN A C 1
ATOM 1216 O O . ASN A 1 162 ? -5.391 11.433 16.964 1.00 91.88 162 ASN A O 1
ATOM 1220 N N . TYR A 1 163 ? -4.757 12.993 15.484 1.00 91.06 163 TYR A N 1
ATOM 1221 C CA . TYR A 1 163 ? -5.605 12.477 14.412 1.00 91.06 163 TYR A CA 1
ATOM 1222 C C . TYR A 1 163 ? -5.260 11.022 14.056 1.00 91.06 163 TYR A C 1
ATOM 1224 O O . TYR A 1 163 ? -6.142 10.171 14.034 1.00 91.06 163 TYR A O 1
ATOM 1232 N N . ILE A 1 164 ? -3.969 10.714 13.886 1.00 93.44 164 ILE A N 1
ATOM 1233 C CA . ILE A 1 164 ? -3.484 9.365 13.548 1.00 93.44 164 ILE A CA 1
ATOM 1234 C C . ILE A 1 164 ? -3.700 8.384 14.708 1.00 93.44 164 ILE A C 1
ATOM 1236 O O . ILE A 1 164 ? -3.996 7.212 14.500 1.00 93.44 164 ILE A O 1
ATOM 1240 N N . LEU A 1 165 ? -3.534 8.861 15.942 1.00 93.06 165 LEU A N 1
ATOM 1241 C CA . LEU A 1 165 ? -3.613 8.026 17.142 1.00 93.06 165 LEU A CA 1
ATOM 1242 C C . LEU A 1 165 ? -5.038 7.866 17.678 1.00 93.06 165 LEU A C 1
ATOM 1244 O O . LEU A 1 165 ? -5.282 7.007 18.526 1.00 93.06 165 LEU A O 1
ATOM 1248 N N . SER A 1 166 ? -5.978 8.682 17.205 1.00 88.88 166 SER A N 1
ATOM 1249 C CA . SER A 1 166 ? -7.372 8.603 17.622 1.00 88.88 166 SER A CA 1
ATOM 1250 C C . SER A 1 166 ? -7.994 7.269 17.209 1.00 88.88 166 SER A C 1
ATOM 1252 O O . SER A 1 166 ? -7.694 6.701 16.158 1.00 88.88 166 SER A O 1
ATOM 1254 N N . ASN A 1 167 ? -8.847 6.744 18.086 1.00 85.50 167 ASN A N 1
ATOM 1255 C CA . ASN A 1 167 ? -9.508 5.462 17.910 1.00 85.50 167 ASN A CA 1
ATOM 1256 C C . ASN A 1 167 ? -11.021 5.673 18.017 1.00 85.50 167 ASN A C 1
ATOM 1258 O O . ASN A 1 167 ? -11.504 6.180 19.029 1.00 85.50 167 ASN A O 1
ATOM 1262 N N . VAL A 1 168 ? -11.753 5.284 16.974 1.00 90.38 168 VAL A N 1
ATOM 1263 C CA . VAL A 1 168 ? -13.225 5.376 16.897 1.00 90.38 168 VAL A CA 1
ATOM 1264 C C . VAL A 1 168 ? -13.908 4.017 17.112 1.00 90.38 168 VAL A C 1
ATOM 1266 O O . VAL A 1 168 ? -15.112 3.869 16.922 1.00 90.38 168 VAL A O 1
ATOM 1269 N N . GLY A 1 169 ? -13.133 3.011 17.518 1.00 91.00 169 GLY A N 1
ATOM 1270 C CA . GLY A 1 169 ? -13.532 1.620 17.680 1.00 91.00 169 GLY A CA 1
ATOM 1271 C C . GLY A 1 169 ? -12.617 0.673 16.905 1.00 91.00 169 GLY A C 1
ATOM 1272 O O . GLY A 1 169 ? -11.787 1.086 16.100 1.00 91.00 169 GLY A O 1
ATOM 1273 N N . LEU A 1 170 ? -12.800 -0.624 17.142 1.00 93.06 170 LEU A N 1
ATOM 1274 C CA . LEU A 1 170 ? -12.151 -1.678 16.367 1.00 93.06 170 LEU A CA 1
ATOM 1275 C C . LEU A 1 170 ? -13.142 -2.281 15.363 1.00 93.06 170 LEU A C 1
ATOM 1277 O O . LEU A 1 170 ? -14.350 -2.283 15.634 1.00 93.06 170 LEU A O 1
ATOM 1281 N N . PRO A 1 171 ? -12.658 -2.827 14.231 1.00 91.25 171 PRO A N 1
ATOM 1282 C CA . PRO A 1 171 ? -13.485 -3.640 13.348 1.00 91.25 171 PRO A CA 1
ATOM 1283 C C . PRO A 1 171 ? -14.175 -4.764 14.128 1.00 91.25 171 PRO A C 1
ATOM 1285 O O . PRO A 1 171 ? -13.569 -5.389 15.000 1.00 91.25 171 PRO A O 1
ATOM 1288 N N . LYS A 1 172 ? -15.438 -5.063 13.805 1.00 94.50 172 LYS A N 1
ATOM 1289 C CA . LYS A 1 172 ? -16.160 -6.167 14.461 1.00 94.50 172 LYS A CA 1
ATOM 1290 C C . LYS A 1 172 ? -15.626 -7.527 14.028 1.00 94.50 172 LYS A C 1
ATOM 1292 O O . LYS A 1 172 ? -15.787 -8.510 14.747 1.00 94.50 172 LYS A O 1
ATOM 1297 N N . TRP A 1 173 ? -15.081 -7.597 12.817 1.00 95.62 173 TRP A N 1
ATOM 1298 C CA . TRP A 1 173 ? -14.565 -8.812 12.196 1.00 95.62 173 TRP A CA 1
ATOM 1299 C C . TRP A 1 173 ? -13.052 -8.712 12.051 1.00 95.62 173 TRP A C 1
ATOM 1301 O O . TRP A 1 173 ? -12.517 -7.627 11.827 1.00 95.62 173 TRP A O 1
ATOM 1311 N N . SER A 1 174 ? -12.360 -9.850 12.137 1.00 96.75 174 SER A N 1
ATOM 1312 C CA . SER A 1 174 ? -10.929 -9.880 11.845 1.00 96.75 174 SER A CA 1
ATOM 1313 C C . SER A 1 174 ? -10.674 -9.617 10.361 1.00 96.75 174 SER A C 1
ATOM 1315 O O . SER A 1 174 ? -11.521 -9.900 9.509 1.00 96.75 174 SER A O 1
ATOM 1317 N N . SER A 1 175 ? -9.476 -9.136 10.033 1.00 96.12 175 SER A N 1
ATOM 1318 C CA . SER A 1 175 ? -9.068 -8.932 8.640 1.00 96.12 175 SER A CA 1
ATOM 1319 C C . SER A 1 175 ? -9.197 -10.211 7.808 1.00 96.12 175 SER A C 1
ATOM 1321 O O . SER A 1 175 ? -9.687 -10.182 6.681 1.00 96.12 175 SER A O 1
ATOM 1323 N N . THR A 1 176 ? -8.861 -11.373 8.378 1.00 96.69 176 THR A N 1
ATOM 1324 C CA . THR A 1 176 ? -9.046 -12.667 7.705 1.00 96.69 176 THR A CA 1
ATOM 1325 C C . THR A 1 176 ? -10.511 -12.972 7.404 1.00 96.69 176 THR A C 1
ATOM 1327 O O . THR A 1 176 ? -10.813 -13.414 6.296 1.00 96.69 176 THR A O 1
ATOM 1330 N N . ALA A 1 177 ? -11.431 -12.701 8.334 1.00 97.00 177 ALA A N 1
ATOM 1331 C CA . ALA A 1 177 ? -12.861 -12.856 8.073 1.00 97.00 177 ALA A CA 1
ATOM 1332 C C . ALA A 1 177 ? -13.326 -11.899 6.966 1.00 97.00 177 ALA A C 1
ATOM 1334 O O . ALA A 1 177 ? -14.057 -12.312 6.073 1.00 97.00 177 ALA A O 1
ATOM 1335 N N . ILE A 1 178 ? -12.834 -10.655 6.961 1.00 96.31 178 ILE A N 1
ATOM 1336 C CA . ILE A 1 178 ? -13.168 -9.674 5.923 1.00 96.31 178 ILE A CA 1
ATOM 1337 C C . ILE A 1 178 ? -12.686 -10.141 4.540 1.00 96.31 178 ILE A C 1
ATOM 1339 O O . ILE A 1 178 ? -13.456 -10.093 3.582 1.00 96.31 178 ILE A O 1
ATOM 1343 N N . ARG A 1 179 ? -11.442 -10.629 4.437 1.00 94.81 179 ARG A N 1
ATOM 1344 C CA . ARG A 1 179 ? -10.820 -11.077 3.175 1.00 94.81 179 ARG A CA 1
ATOM 1345 C C . ARG A 1 179 ? -11.402 -12.369 2.601 1.00 94.81 179 ARG A C 1
ATOM 1347 O O . ARG A 1 179 ? -11.238 -12.622 1.414 1.00 94.81 179 ARG A O 1
ATOM 1354 N N . THR A 1 180 ? -12.024 -13.200 3.435 1.00 95.88 180 THR A N 1
ATOM 1355 C CA . THR A 1 180 ? -12.577 -14.506 3.028 1.00 95.88 180 THR A CA 1
ATOM 1356 C C . THR A 1 180 ? -14.063 -14.456 2.684 1.00 95.88 180 THR A C 1
ATOM 1358 O O . THR A 1 180 ? -14.639 -15.482 2.329 1.00 95.88 180 THR A O 1
ATOM 1361 N N . GLN A 1 181 ? -14.681 -13.275 2.757 1.00 94.19 181 GLN A N 1
ATOM 1362 C CA . GLN A 1 181 ? -16.036 -13.063 2.258 1.00 94.19 181 GLN A CA 1
ATOM 1363 C C . GLN A 1 181 ? -16.129 -13.353 0.759 1.00 94.19 181 GLN A C 1
ATOM 1365 O O . GLN A 1 181 ? -15.176 -13.155 0.003 1.00 94.19 181 GLN A O 1
ATOM 1370 N N . GLU A 1 182 ? -17.316 -13.770 0.323 1.00 94.56 182 GLU A N 1
ATOM 1371 C CA . GLU A 1 182 ? -17.628 -13.799 -1.100 1.00 94.56 182 GLU A CA 1
ATOM 1372 C C . GLU A 1 182 ? -17.574 -12.386 -1.688 1.00 94.56 182 GLU A C 1
ATOM 1374 O O . GLU A 1 182 ? -17.834 -11.385 -1.013 1.00 94.56 182 GLU A O 1
ATOM 1379 N N . VAL A 1 183 ? -17.235 -12.306 -2.973 1.00 94.19 183 VAL A N 1
ATOM 1380 C CA . VAL A 1 183 ? -17.255 -11.041 -3.705 1.00 94.19 183 VAL A CA 1
ATOM 1381 C C . VAL A 1 183 ? -18.677 -10.484 -3.688 1.00 94.19 183 VAL A C 1
ATOM 1383 O O . VAL A 1 183 ? -19.636 -11.211 -3.948 1.00 94.19 183 VAL A O 1
ATOM 1386 N N . HIS A 1 184 ? -18.810 -9.184 -3.414 1.00 93.81 184 HIS A N 1
ATOM 1387 C CA . HIS A 1 184 ? -20.109 -8.513 -3.417 1.00 93.81 184 HIS A CA 1
ATOM 1388 C C . HIS A 1 184 ? -20.839 -8.748 -4.735 1.00 93.81 184 HIS A C 1
ATOM 1390 O O . HIS A 1 184 ? -20.319 -8.464 -5.815 1.00 93.81 184 HIS A O 1
ATOM 1396 N N . SER A 1 185 ? -22.057 -9.270 -4.633 1.00 92.62 185 SER A N 1
ATOM 1397 C CA . SER A 1 185 ? -22.907 -9.509 -5.791 1.00 92.62 185 SER A CA 1
ATOM 1398 C C . SER A 1 185 ? -23.582 -8.216 -6.243 1.00 92.62 185 SER A C 1
ATOM 1400 O O . SER A 1 185 ? -23.989 -7.393 -5.423 1.00 92.62 185 SER A O 1
ATOM 1402 N N . ASN A 1 186 ? -23.800 -8.092 -7.552 1.00 90.19 186 ASN A N 1
ATOM 1403 C CA . ASN A 1 186 ? -24.677 -7.066 -8.123 1.00 90.19 186 ASN A CA 1
ATOM 1404 C C . ASN A 1 186 ? -26.167 -7.337 -7.827 1.00 90.19 186 ASN A C 1
ATOM 1406 O O . ASN A 1 186 ? -27.023 -6.549 -8.217 1.00 90.19 186 ASN A O 1
ATOM 1410 N N . GLY A 1 187 ? -26.483 -8.457 -7.165 1.00 89.75 187 GLY A N 1
ATOM 1411 C CA . GLY A 1 187 ? -27.842 -8.970 -7.058 1.00 89.75 187 GLY A CA 1
ATOM 1412 C C . GLY A 1 187 ? -28.321 -9.578 -8.383 1.00 89.75 187 GLY A C 1
ATOM 1413 O O . GLY A 1 187 ? -27.500 -9.858 -9.260 1.00 89.75 187 GLY A O 1
ATOM 1414 N N . PRO A 1 188 ? -29.638 -9.806 -8.526 1.00 86.94 188 PRO A N 1
ATOM 1415 C CA . PRO A 1 188 ? -30.227 -10.293 -9.769 1.00 86.94 188 PRO A CA 1
ATOM 1416 C C . PRO A 1 188 ? -30.059 -9.274 -10.901 1.00 86.94 188 PRO A C 1
ATOM 1418 O O . PRO A 1 188 ? -30.493 -8.128 -10.772 1.00 86.94 188 PRO A O 1
ATOM 1421 N N . VAL A 1 189 ? -29.477 -9.698 -12.024 1.00 86.62 189 VAL A N 1
ATOM 1422 C CA . VAL A 1 189 ? -29.335 -8.874 -13.237 1.00 86.62 189 VAL A CA 1
ATOM 1423 C C . VAL A 1 189 ? -30.020 -9.534 -14.433 1.00 86.62 189 VAL A C 1
ATOM 1425 O O . VAL A 1 189 ? -30.236 -10.744 -14.444 1.00 86.62 189 VAL A O 1
ATOM 1428 N N . LEU A 1 190 ? -30.363 -8.756 -15.471 1.00 82.00 190 LEU A N 1
ATOM 1429 C CA . LEU A 1 190 ? -31.040 -9.303 -16.659 1.00 82.00 190 LEU A CA 1
ATOM 1430 C C . LEU A 1 190 ? -30.225 -10.422 -17.322 1.00 82.00 190 LEU A C 1
ATOM 1432 O O . LEU A 1 190 ? -30.802 -11.391 -17.809 1.00 82.00 190 LEU A O 1
ATOM 1436 N N . ASP A 1 191 ? -28.898 -10.310 -17.309 1.00 81.50 191 ASP A N 1
ATOM 1437 C CA . ASP A 1 191 ? -28.020 -11.328 -17.880 1.00 81.50 191 ASP A CA 1
ATOM 1438 C C . ASP A 1 191 ? -28.223 -12.702 -17.234 1.00 81.50 191 ASP A C 1
ATOM 1440 O O . ASP A 1 191 ? -28.104 -13.698 -17.933 1.00 81.50 191 ASP A O 1
ATOM 1444 N N . ASP A 1 192 ? -28.613 -12.786 -15.959 1.00 83.62 192 ASP A N 1
ATOM 1445 C CA . ASP A 1 192 ? -28.885 -14.073 -15.304 1.00 83.62 192 ASP A CA 1
ATOM 1446 C C . ASP A 1 192 ? -30.117 -14.765 -15.928 1.00 83.62 192 ASP A C 1
ATOM 1448 O O . ASP A 1 192 ? -30.155 -15.987 -16.089 1.00 83.62 192 ASP A O 1
ATOM 1452 N N . VAL A 1 193 ? -31.113 -13.980 -16.359 1.00 80.62 193 VAL A N 1
ATOM 1453 C CA . VAL A 1 193 ? -32.289 -14.473 -17.099 1.00 80.62 193 VAL A CA 1
ATOM 1454 C C . VAL A 1 193 ? -31.898 -14.886 -18.516 1.00 80.62 193 VAL A C 1
ATOM 1456 O O . VAL A 1 193 ? -32.246 -15.973 -18.966 1.00 80.62 193 VAL A O 1
ATOM 1459 N N . LEU A 1 194 ? -31.129 -14.045 -19.211 1.00 77.06 194 LEU A N 1
ATOM 1460 C CA . LEU A 1 194 ? -30.683 -14.345 -20.573 1.00 77.06 194 LEU A CA 1
ATOM 1461 C C . LEU A 1 194 ? -29.820 -15.607 -20.623 1.00 77.06 194 LEU A C 1
ATOM 1463 O O . LEU A 1 194 ? -29.939 -16.392 -21.556 1.00 77.06 194 LEU A O 1
ATOM 1467 N N . LEU A 1 195 ? -28.961 -15.807 -19.627 1.00 77.50 195 LEU A N 1
ATOM 1468 C CA . LEU A 1 195 ? -28.088 -16.971 -19.536 1.00 77.50 195 LEU A CA 1
ATOM 1469 C C . LEU A 1 195 ? -28.853 -18.238 -19.164 1.00 77.50 195 LEU A C 1
ATOM 1471 O O . LEU A 1 195 ? -28.633 -19.274 -19.786 1.00 77.50 195 LEU A O 1
ATOM 1475 N N . SER A 1 196 ? -29.796 -18.155 -18.225 1.00 76.69 196 SER A N 1
ATOM 1476 C CA . SER A 1 196 ? -30.645 -19.305 -17.891 1.00 76.69 196 SER A CA 1
ATOM 1477 C C . SER A 1 196 ? -31.530 -19.750 -19.063 1.00 76.69 196 SER A C 1
ATOM 1479 O O . SER A 1 196 ? -31.738 -20.949 -19.240 1.00 76.69 196 SER A O 1
ATOM 1481 N N . ASP A 1 197 ? -31.975 -18.828 -19.926 1.00 66.69 197 ASP A N 1
ATOM 1482 C CA . ASP A 1 197 ? -32.684 -19.160 -21.172 1.00 66.69 197 ASP A CA 1
ATOM 1483 C C . ASP A 1 197 ? -31.797 -19.879 -22.214 1.00 66.69 197 ASP A C 1
ATOM 1485 O O . ASP A 1 197 ? -32.315 -20.613 -23.061 1.00 66.69 197 ASP A O 1
ATOM 1489 N N . LEU A 1 198 ? -30.471 -19.685 -22.177 1.00 63.03 198 LEU A N 1
ATOM 1490 C CA . LEU A 1 198 ? -29.511 -20.322 -23.093 1.00 63.03 198 LEU A CA 1
ATOM 1491 C C . LEU A 1 198 ? -29.078 -21.722 -22.636 1.00 63.03 198 LEU A C 1
ATOM 1493 O O . LEU A 1 198 ? -28.700 -22.543 -23.473 1.00 63.03 198 LEU A O 1
ATOM 1497 N N . GLU A 1 199 ? -29.140 -22.005 -21.335 1.00 58.31 199 GLU A N 1
ATOM 1498 C CA . GLU A 1 199 ? -28.798 -23.314 -20.766 1.00 58.31 199 GLU A CA 1
ATOM 1499 C C . GLU A 1 199 ? -29.891 -24.380 -20.980 1.00 58.31 199 GLU A C 1
ATOM 1501 O O . GLU A 1 199 ? -29.616 -25.566 -20.799 1.00 58.31 199 GLU A O 1
ATOM 1506 N N . ASP A 1 200 ? -31.100 -24.004 -21.424 1.00 54.72 200 ASP A N 1
ATOM 1507 C CA . ASP A 1 200 ? -32.159 -24.947 -21.810 1.00 54.72 200 ASP A CA 1
ATOM 1508 C C . ASP A 1 200 ? -32.005 -25.406 -23.286 1.00 54.72 200 ASP A C 1
ATOM 1510 O O . ASP A 1 200 ? -32.369 -24.679 -24.225 1.00 54.72 200 ASP A O 1
ATOM 1514 N N . PRO A 1 201 ? -31.525 -26.643 -23.547 1.00 46.12 201 PRO A N 1
ATOM 1515 C CA . PRO A 1 201 ? -31.304 -27.145 -24.904 1.00 46.12 201 PRO A CA 1
ATOM 1516 C C . PRO A 1 201 ? -32.598 -27.315 -25.720 1.00 46.12 201 PRO A C 1
ATOM 1518 O O . PRO A 1 201 ? -32.528 -27.434 -26.950 1.00 46.12 201 PRO A O 1
ATOM 1521 N N . VAL A 1 202 ? -33.773 -27.336 -25.077 1.00 44.41 202 VAL A N 1
ATOM 1522 C CA . VAL A 1 202 ? -35.074 -27.458 -25.752 1.00 44.41 202 VAL A CA 1
ATOM 1523 C C . VAL A 1 202 ? -35.493 -26.120 -26.368 1.00 44.41 202 VAL A C 1
ATOM 1525 O O . VAL A 1 202 ? -35.983 -26.105 -27.501 1.00 44.41 202 VAL A O 1
ATOM 1528 N N . ARG A 1 203 ? -35.237 -24.996 -25.684 1.00 43.62 203 ARG A N 1
ATOM 1529 C CA . ARG A 1 203 ? -35.511 -23.643 -26.201 1.00 43.62 203 ARG A CA 1
ATOM 1530 C C . ARG A 1 203 ? -34.489 -23.199 -27.240 1.00 43.62 203 ARG A C 1
ATOM 1532 O O . ARG A 1 203 ? -34.890 -22.737 -28.308 1.00 43.62 203 ARG A O 1
ATOM 1539 N N . PHE A 1 204 ? -33.199 -23.436 -26.996 1.00 44.38 204 PHE A N 1
ATOM 1540 C CA . PHE A 1 204 ? -32.133 -23.014 -27.912 1.00 44.38 204 PHE A CA 1
ATOM 1541 C C . PHE A 1 204 ? -32.250 -23.659 -29.306 1.00 44.38 204 PHE A C 1
ATOM 1543 O O . PHE A 1 204 ? -31.980 -23.023 -30.323 1.00 44.38 204 PHE A O 1
ATOM 1550 N N . ARG A 1 205 ? -32.724 -24.914 -29.390 1.00 41.47 205 ARG A N 1
ATOM 1551 C CA . ARG A 1 205 ? -32.973 -25.593 -30.679 1.00 41.47 205 ARG A CA 1
ATOM 1552 C C . ARG A 1 205 ? -34.200 -25.076 -31.432 1.00 41.47 205 ARG A C 1
ATOM 1554 O O . ARG A 1 205 ? -34.278 -25.284 -32.643 1.00 41.47 205 ARG A O 1
ATOM 1561 N N . GLN A 1 206 ? -35.157 -24.444 -30.753 1.00 40.34 206 GLN A N 1
ATOM 1562 C CA . GLN A 1 206 ? -36.368 -23.913 -31.387 1.00 40.34 206 GLN A CA 1
ATOM 1563 C C . GLN A 1 206 ? -36.197 -22.468 -31.865 1.00 40.34 206 GLN A C 1
ATOM 1565 O O . GLN A 1 206 ? -36.823 -22.069 -32.849 1.00 40.34 206 GLN A O 1
ATOM 1570 N N . THR A 1 207 ? -35.317 -21.692 -31.237 1.00 42.38 207 THR A N 1
ATOM 1571 C CA . THR A 1 207 ? -35.067 -20.304 -31.618 1.00 42.38 207 THR A CA 1
ATOM 1572 C C . THR A 1 207 ? -33.866 -20.208 -32.562 1.00 42.38 207 THR A C 1
ATOM 1574 O O . THR A 1 207 ? -32.716 -20.202 -32.138 1.00 42.38 207 THR A O 1
ATOM 1577 N N . LYS A 1 208 ? -34.112 -20.055 -33.873 1.00 43.22 208 LYS A N 1
ATOM 1578 C CA . LYS A 1 208 ? -33.112 -19.572 -34.856 1.00 43.22 208 LYS A CA 1
ATOM 1579 C C . LYS A 1 208 ? -32.736 -18.087 -34.620 1.00 43.22 208 LYS A C 1
ATOM 1581 O O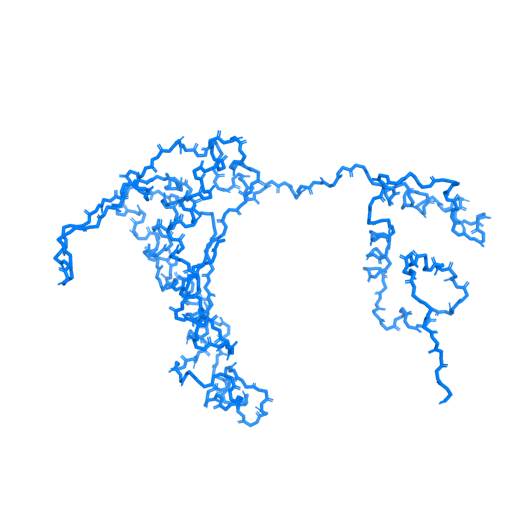 . LYS A 1 208 ? -32.656 -17.308 -35.565 1.00 43.22 208 LYS A O 1
ATOM 1586 N N . GLY A 1 209 ? -32.568 -17.670 -33.368 1.00 51.69 209 GLY A N 1
ATOM 1587 C CA . GLY A 1 209 ? -32.332 -16.288 -32.956 1.00 51.69 209 GLY A CA 1
ATOM 1588 C C . GLY A 1 209 ? -32.300 -16.148 -31.434 1.00 51.69 209 GLY A C 1
ATOM 1589 O O . GLY A 1 209 ? -32.861 -16.978 -30.727 1.00 51.69 209 GLY A O 1
ATOM 1590 N N . PHE A 1 210 ? -31.628 -15.113 -30.932 1.00 51.00 210 PHE A N 1
ATOM 1591 C CA . PHE A 1 210 ? -31.578 -14.809 -29.500 1.00 51.00 210 PHE A CA 1
ATOM 1592 C C . PHE A 1 210 ? -32.964 -14.401 -28.967 1.00 51.00 210 PHE A C 1
ATOM 1594 O O . PHE A 1 210 ? -33.718 -13.744 -29.694 1.00 51.00 210 PHE A O 1
ATOM 1601 N N . PRO A 1 211 ? -33.313 -14.752 -27.714 1.00 52.50 211 PRO A N 1
ATOM 1602 C CA . PRO A 1 211 ? -34.548 -14.291 -27.092 1.00 52.50 211 PRO A CA 1
ATOM 1603 C C . PRO A 1 211 ? -34.563 -12.756 -27.024 1.00 52.50 211 PRO A C 1
ATOM 1605 O O . PRO A 1 211 ? -33.680 -12.127 -26.445 1.00 52.50 211 PRO A O 1
ATOM 1608 N N . VAL A 1 212 ? -35.570 -12.145 -27.654 1.00 55.12 212 VAL A N 1
ATOM 1609 C CA . VAL A 1 212 ? -35.783 -10.692 -27.634 1.00 55.12 212 VAL A CA 1
ATOM 1610 C C . VAL A 1 212 ? -36.583 -10.348 -26.383 1.00 55.12 212 VAL A C 1
ATOM 1612 O O . VAL A 1 212 ? -37.750 -10.723 -26.271 1.00 55.12 212 VAL A O 1
ATOM 1615 N N . VAL A 1 213 ? -35.970 -9.628 -25.442 1.00 57.59 213 VAL A N 1
ATOM 1616 C CA . VAL A 1 213 ? -36.673 -9.120 -24.255 1.00 57.59 213 VAL A CA 1
ATOM 1617 C C . VAL A 1 213 ? -37.530 -7.916 -24.683 1.00 57.59 213 VAL A C 1
ATOM 1619 O O . VAL A 1 213 ? -36.981 -6.939 -25.191 1.00 57.59 213 VAL A O 1
ATOM 1622 N N . PRO A 1 214 ? -38.867 -7.959 -24.521 1.00 50.56 214 PRO A N 1
ATOM 1623 C CA . PRO A 1 214 ? -39.790 -7.031 -25.190 1.00 50.56 214 PRO A CA 1
ATOM 1624 C C . PRO A 1 214 ? -39.785 -5.600 -24.629 1.00 50.56 214 PRO A C 1
ATOM 1626 O O . PRO A 1 214 ? -40.318 -4.690 -25.260 1.00 50.56 214 PRO A O 1
ATOM 1629 N N . SER A 1 215 ? -39.173 -5.373 -23.467 1.00 61.59 215 SER A N 1
ATOM 1630 C CA . SER A 1 215 ? -38.960 -4.038 -22.912 1.00 61.59 215 SER A CA 1
ATOM 1631 C C . SER A 1 215 ? -37.831 -4.083 -21.891 1.00 61.59 215 SER A C 1
ATOM 1633 O O . SER A 1 215 ? -37.894 -4.881 -20.957 1.00 61.59 215 SER A O 1
ATOM 1635 N N . VAL A 1 216 ? -36.830 -3.221 -22.047 1.00 61.41 216 VAL A N 1
ATOM 1636 C CA . VAL A 1 216 ? -35.732 -3.047 -21.089 1.00 61.41 216 VAL A CA 1
ATOM 1637 C C . VAL A 1 216 ? -36.033 -1.784 -20.276 1.00 61.41 216 VAL A C 1
ATOM 1639 O O . VAL A 1 216 ? -35.970 -0.688 -20.833 1.00 61.41 216 VAL A O 1
ATOM 1642 N N . PRO A 1 217 ? -36.419 -1.894 -18.992 1.00 66.06 217 PRO A N 1
ATOM 1643 C CA . PRO A 1 217 ? -36.549 -0.730 -18.124 1.00 66.06 217 PRO A CA 1
ATOM 1644 C C . PRO A 1 217 ? -35.232 0.049 -18.034 1.00 66.06 217 PRO A C 1
ATOM 1646 O O . PRO A 1 217 ? -34.165 -0.554 -17.949 1.00 66.06 217 PRO A O 1
ATOM 1649 N N . ASN A 1 218 ? -35.309 1.380 -17.945 1.00 65.19 218 ASN A N 1
ATOM 1650 C CA . ASN A 1 218 ? -34.137 2.264 -17.813 1.00 65.19 218 ASN A CA 1
ATOM 1651 C C . ASN A 1 218 ? -33.262 1.984 -16.573 1.00 65.19 218 ASN A C 1
ATOM 1653 O O . ASN A 1 218 ? -32.168 2.522 -16.479 1.00 65.19 218 ASN A O 1
ATOM 1657 N N . ALA A 1 219 ? -33.743 1.184 -15.616 1.00 63.75 219 ALA A N 1
ATOM 1658 C CA . ALA A 1 219 ? -33.007 0.797 -14.412 1.00 63.75 219 ALA A CA 1
ATOM 1659 C C . ALA A 1 219 ? -32.030 -0.376 -14.631 1.00 63.75 219 ALA A C 1
ATOM 1661 O O . ALA A 1 219 ? -31.335 -0.766 -13.697 1.00 63.75 219 ALA A O 1
ATOM 1662 N N . LEU A 1 220 ? -32.004 -0.979 -15.825 1.00 67.75 220 LEU A N 1
ATOM 1663 C CA . LEU A 1 220 ? -31.085 -2.069 -16.142 1.00 67.75 220 LEU A CA 1
ATOM 1664 C C . LEU A 1 220 ? -29.771 -1.515 -16.700 1.00 67.75 220 LEU A C 1
ATOM 1666 O O . LEU A 1 220 ? -29.739 -0.917 -17.773 1.00 67.75 220 LEU A O 1
ATOM 1670 N N . GLU A 1 221 ? -28.684 -1.762 -15.978 1.00 68.56 221 GLU A N 1
ATOM 1671 C CA . GLU A 1 221 ? -27.330 -1.339 -16.338 1.00 68.56 221 GLU A CA 1
ATOM 1672 C C . GLU A 1 221 ? -26.461 -2.539 -16.742 1.00 68.56 221 GLU A C 1
ATOM 1674 O O . GLU A 1 221 ? -26.720 -3.674 -16.343 1.00 68.56 221 GLU A O 1
ATOM 1679 N N . ASN A 1 222 ? -25.410 -2.288 -17.534 1.00 73.25 222 ASN A N 1
ATOM 1680 C CA . ASN A 1 222 ? -24.422 -3.293 -17.966 1.00 73.25 222 ASN A CA 1
ATOM 1681 C C . ASN A 1 222 ? -25.012 -4.525 -18.677 1.00 73.25 222 ASN A C 1
ATOM 1683 O O . ASN A 1 222 ? -24.426 -5.611 -18.653 1.00 73.25 222 ASN A O 1
ATOM 1687 N N . LEU A 1 223 ? -26.149 -4.337 -19.348 1.00 71.81 223 LEU A N 1
ATOM 1688 C CA . LEU A 1 223 ? -26.835 -5.348 -20.151 1.00 71.81 223 LEU A CA 1
ATOM 1689 C C . LEU A 1 223 ? -25.862 -6.073 -21.085 1.00 71.81 223 LEU A C 1
ATOM 1691 O O . LEU A 1 223 ? -25.048 -5.438 -21.755 1.00 71.81 223 LEU A O 1
ATOM 1695 N N . THR A 1 224 ? -25.984 -7.393 -21.169 1.00 67.94 224 THR A N 1
ATOM 1696 C CA . THR A 1 224 ? -25.213 -8.314 -22.020 1.00 67.94 224 THR A CA 1
ATOM 1697 C C . THR A 1 224 ? -23.723 -8.451 -21.695 1.00 67.94 224 THR A C 1
ATOM 1699 O O . THR A 1 224 ? -23.031 -9.242 -22.334 1.00 67.94 224 THR A O 1
ATOM 1702 N N . THR A 1 225 ? -23.204 -7.747 -20.686 1.00 79.12 225 THR A N 1
ATOM 1703 C CA . THR A 1 225 ? -21.771 -7.791 -20.347 1.00 79.12 225 THR A CA 1
ATOM 1704 C C . THR A 1 225 ? -21.340 -9.159 -19.813 1.00 79.12 225 THR A C 1
ATOM 1706 O O . THR A 1 225 ? -20.280 -9.655 -20.197 1.00 79.12 225 THR A O 1
ATOM 1709 N N . ARG A 1 226 ? -22.159 -9.813 -18.973 1.00 75.62 226 ARG A N 1
ATOM 1710 C CA . ARG A 1 226 ? -21.859 -11.169 -18.476 1.00 75.62 226 ARG A CA 1
ATOM 1711 C C . ARG A 1 226 ? -22.003 -12.202 -19.584 1.00 75.62 226 ARG A C 1
ATOM 1713 O O . ARG A 1 226 ? -21.193 -13.121 -19.655 1.00 75.62 226 ARG A O 1
ATOM 1720 N N . LEU A 1 227 ? -22.983 -12.027 -20.472 1.00 68.44 227 LEU A N 1
ATOM 1721 C CA . LEU A 1 227 ? -23.138 -12.882 -21.650 1.00 68.44 227 LEU A CA 1
ATOM 1722 C C . LEU A 1 227 ? -21.891 -12.823 -22.543 1.00 68.44 227 LEU A C 1
ATOM 1724 O O . LEU A 1 227 ? -21.348 -13.859 -22.919 1.00 68.44 227 LEU A O 1
ATOM 1728 N N . ILE A 1 228 ? -21.399 -11.615 -22.825 1.00 71.81 228 ILE A N 1
ATOM 1729 C CA . ILE A 1 228 ? -20.168 -11.398 -23.590 1.00 71.81 228 ILE A CA 1
ATOM 1730 C C . ILE A 1 228 ? -18.976 -12.062 -22.891 1.00 71.81 228 ILE A C 1
ATOM 1732 O O . ILE A 1 228 ? -18.200 -12.769 -23.534 1.00 71.81 228 ILE A O 1
ATOM 1736 N N . GLN A 1 229 ? -18.847 -11.886 -21.576 1.00 71.62 229 GLN A N 1
ATOM 1737 C CA . GLN A 1 229 ? -17.764 -12.493 -20.807 1.00 71.62 229 GLN A CA 1
ATOM 1738 C C . GLN A 1 229 ? -17.799 -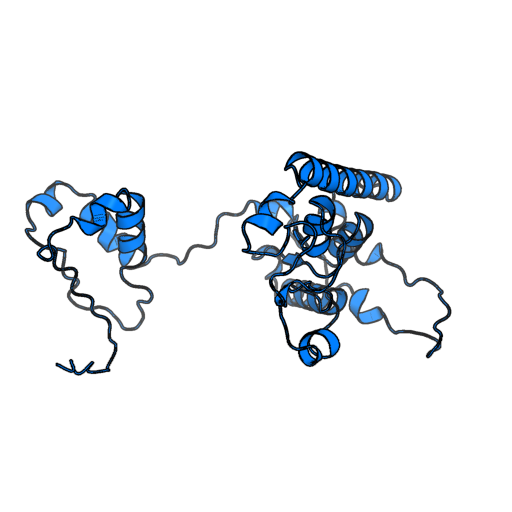14.027 -20.853 1.00 71.62 229 GLN A C 1
ATOM 1740 O O . GLN A 1 229 ? -16.746 -14.639 -21.010 1.00 71.62 229 GLN A O 1
ATOM 1745 N N . LEU A 1 230 ? -18.982 -14.644 -20.784 1.00 69.81 230 LEU A N 1
ATOM 1746 C CA . LEU A 1 230 ? -19.140 -16.098 -20.896 1.00 69.81 230 LEU A CA 1
ATOM 1747 C C . LEU A 1 230 ? -18.813 -16.629 -22.291 1.00 69.81 230 LEU A C 1
ATOM 1749 O O . LEU A 1 230 ? -18.196 -17.688 -22.416 1.00 69.81 230 LEU A O 1
ATOM 1753 N N . VAL A 1 231 ? -19.178 -15.892 -23.343 1.00 66.75 231 VAL A N 1
ATOM 1754 C CA . VAL A 1 231 ? -18.747 -16.221 -24.707 1.00 66.75 231 VAL A CA 1
ATOM 1755 C C . VAL A 1 231 ? -17.219 -16.184 -24.773 1.00 66.75 231 VAL A C 1
ATOM 1757 O O . VAL A 1 231 ? -16.601 -17.172 -25.157 1.00 66.75 231 VAL A O 1
ATOM 1760 N N . PHE A 1 232 ? -16.579 -15.109 -24.310 1.00 67.62 232 PHE A N 1
ATOM 1761 C CA . PHE A 1 232 ? -15.116 -15.012 -24.340 1.00 67.62 232 PHE A CA 1
ATOM 1762 C C . PHE A 1 232 ? -14.397 -16.017 -23.432 1.00 67.62 232 PHE A C 1
ATOM 1764 O O . PHE A 1 232 ? -13.288 -16.420 -23.765 1.00 67.62 232 PHE A O 1
ATOM 1771 N N . SER A 1 233 ? -14.996 -16.460 -22.323 1.00 69.94 233 SER A N 1
ATOM 1772 C CA . SER A 1 233 ? -14.400 -17.506 -21.481 1.00 69.94 233 SER A CA 1
ATOM 1773 C C . SER A 1 233 ? -14.553 -18.913 -22.062 1.00 69.94 233 SER A C 1
ATOM 1775 O O . SER A 1 233 ? -13.833 -19.816 -21.648 1.00 69.94 233 SER A O 1
ATOM 1777 N N . SER A 1 234 ? -15.498 -19.113 -22.986 1.00 62.06 234 SER A N 1
ATOM 1778 C CA . SER A 1 234 ? -15.816 -20.424 -23.572 1.00 62.06 234 SER A CA 1
ATOM 1779 C C . SER A 1 234 ? -15.141 -20.671 -24.924 1.00 62.06 234 SER A C 1
ATOM 1781 O O . SER A 1 234 ? -15.146 -21.801 -25.411 1.00 62.06 234 SER A O 1
ATOM 1783 N N . PHE A 1 235 ? -14.562 -19.636 -25.540 1.00 55.09 235 PHE A N 1
ATOM 1784 C CA . PHE A 1 235 ? -13.877 -19.727 -26.826 1.00 55.09 235 PHE A CA 1
ATOM 1785 C C . PHE A 1 235 ? -12.408 -19.332 -26.701 1.00 55.09 235 PHE A C 1
ATOM 1787 O O . PHE A 1 235 ? -12.069 -18.304 -26.120 1.00 55.09 235 PHE A O 1
ATOM 1794 N N . ASP A 1 236 ? -11.537 -20.118 -27.332 1.00 51.19 236 ASP A N 1
ATOM 1795 C CA . ASP A 1 236 ? -10.158 -19.708 -27.574 1.00 51.19 236 ASP A CA 1
ATOM 1796 C C . ASP A 1 236 ? -10.169 -18.475 -28.494 1.00 51.19 236 ASP A C 1
ATOM 1798 O O . ASP A 1 236 ? -10.880 -18.452 -29.503 1.00 51.19 236 ASP A O 1
ATOM 1802 N N . MET A 1 237 ? -9.401 -17.436 -28.160 1.00 48.53 237 MET A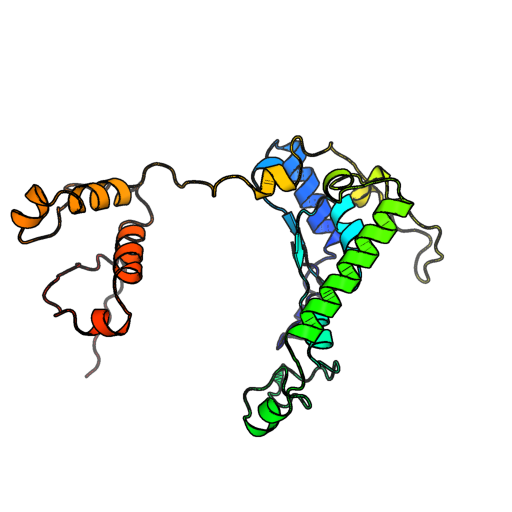 N 1
ATOM 1803 C CA . MET A 1 237 ? -9.502 -16.098 -28.774 1.00 48.53 237 MET A CA 1
ATOM 1804 C C . MET A 1 237 ? -9.356 -16.106 -30.312 1.00 48.53 237 MET A C 1
ATOM 1806 O O . MET A 1 237 ? -9.924 -15.251 -30.993 1.00 48.53 237 MET A O 1
ATOM 1810 N N . LEU A 1 238 ? -8.658 -17.104 -30.874 1.00 46.94 238 LEU A N 1
ATOM 1811 C CA . LEU A 1 238 ? -8.531 -17.313 -32.322 1.00 46.94 238 LEU A CA 1
ATOM 1812 C C . LEU A 1 238 ? -9.840 -17.753 -33.007 1.00 46.94 238 LEU A C 1
ATOM 1814 O O . LEU A 1 238 ? -10.034 -17.453 -34.184 1.00 46.94 238 LEU A O 1
ATOM 1818 N N . LEU A 1 239 ? -10.743 -18.446 -32.306 1.00 45.12 239 LEU A N 1
ATOM 1819 C CA . LEU A 1 239 ? -12.008 -18.930 -32.870 1.00 45.12 239 LEU A CA 1
ATOM 1820 C C . LEU A 1 239 ? -13.071 -17.821 -32.951 1.00 45.12 239 LEU A C 1
ATOM 1822 O O . LEU A 1 239 ? -13.897 -17.833 -33.862 1.00 45.12 239 LEU A O 1
ATOM 1826 N N . CYS A 1 240 ? -13.022 -16.827 -32.055 1.00 41.41 240 CYS A N 1
ATOM 1827 C CA . CYS A 1 240 ? -13.948 -15.686 -32.064 1.00 41.41 240 CYS A CA 1
ATOM 1828 C C . CYS A 1 240 ? -13.841 -14.833 -33.340 1.00 41.41 240 CYS A C 1
ATOM 1830 O O . CYS A 1 240 ? -14.842 -14.268 -33.773 1.00 41.41 240 CYS A O 1
ATOM 1832 N N . MET A 1 241 ? -12.665 -14.769 -33.981 1.00 42.09 241 MET A N 1
ATOM 1833 C CA . MET A 1 241 ? -12.494 -14.059 -35.260 1.00 42.09 241 MET A CA 1
ATOM 1834 C C . MET A 1 241 ? -13.064 -14.829 -36.464 1.00 42.09 241 MET A C 1
ATOM 1836 O O . MET A 1 241 ? -13.234 -14.248 -37.533 1.00 42.09 241 MET A O 1
ATOM 1840 N N . ALA A 1 242 ? -13.362 -16.123 -36.303 1.00 41.69 242 ALA A N 1
ATOM 1841 C CA . ALA A 1 242 ? -13.922 -16.984 -37.344 1.00 41.69 242 ALA A CA 1
ATOM 1842 C C . ALA A 1 242 ? -15.456 -17.092 -37.281 1.00 41.69 242 ALA A C 1
ATOM 1844 O O . ALA A 1 242 ? -16.056 -17.797 -38.097 1.00 41.69 242 ALA A O 1
ATOM 1845 N N . LEU A 1 243 ? -16.106 -16.404 -36.334 1.00 42.44 243 LEU A N 1
ATOM 1846 C CA . LEU A 1 243 ? -17.561 -16.330 -36.296 1.00 42.44 243 LEU A CA 1
ATOM 1847 C C . LEU A 1 243 ? -18.049 -15.516 -37.506 1.00 42.44 243 LEU A C 1
ATOM 1849 O O . LEU A 1 243 ? -17.661 -14.355 -37.661 1.00 42.44 243 LEU A O 1
ATOM 1853 N N . PRO A 1 244 ? -18.891 -16.089 -38.386 1.00 39.00 244 PRO A N 1
ATOM 1854 C CA . PRO A 1 244 ? -19.451 -15.331 -39.490 1.00 39.00 244 PRO A CA 1
ATOM 1855 C C . PRO A 1 244 ? -20.281 -14.163 -38.931 1.00 39.00 244 PRO A C 1
ATOM 1857 O O . PRO A 1 244 ? -20.992 -14.349 -37.939 1.00 39.00 244 PRO A O 1
ATOM 1860 N N . PRO A 1 245 ? -20.302 -12.992 -39.597 1.00 45.12 245 PRO A N 1
ATOM 1861 C CA . PRO A 1 245 ? -21.083 -11.815 -39.182 1.00 45.12 245 PRO A CA 1
ATOM 1862 C C . PRO A 1 245 ? -22.612 -12.044 -39.168 1.00 45.12 245 PRO A C 1
ATOM 1864 O O . PRO A 1 245 ? -23.389 -11.115 -38.985 1.00 45.12 245 PRO A O 1
ATOM 1867 N N . CYS A 1 246 ? -23.062 -13.283 -39.381 1.00 30.91 246 CYS A N 1
ATOM 1868 C CA . CYS A 1 246 ? -24.457 -13.703 -39.443 1.00 30.91 246 CYS A CA 1
ATOM 1869 C C . CYS A 1 246 ? -25.045 -14.106 -38.080 1.00 30.91 246 CYS A C 1
ATOM 1871 O O . CYS A 1 246 ? -26.256 -14.290 -37.987 1.00 30.91 246 CYS A O 1
ATOM 1873 N N . ILE A 1 247 ? -24.238 -14.213 -37.017 1.00 38.84 247 ILE A N 1
ATOM 1874 C CA . ILE A 1 247 ? -24.760 -14.229 -35.642 1.00 38.84 247 ILE A CA 1
ATOM 1875 C C . ILE A 1 247 ? -24.880 -12.765 -35.221 1.00 38.84 247 ILE A C 1
ATOM 1877 O O . ILE A 1 247 ? -23.989 -12.193 -34.601 1.00 38.84 247 ILE A O 1
ATOM 1881 N N . GLY A 1 248 ? -25.965 -12.134 -35.670 1.00 34.66 248 GLY A N 1
ATOM 1882 C CA . GLY A 1 248 ? -26.294 -10.748 -35.372 1.00 34.66 248 GLY A CA 1
ATOM 1883 C C . GLY A 1 248 ? -26.559 -10.546 -33.884 1.00 34.66 248 GLY A C 1
ATOM 1884 O O . GLY A 1 248 ? -27.708 -10.492 -33.456 1.00 34.66 248 GLY A O 1
ATOM 1885 N N . VAL A 1 249 ? -25.497 -10.382 -33.101 1.00 36.25 249 VAL A N 1
ATOM 1886 C CA . VAL A 1 249 ? -25.546 -9.546 -31.907 1.00 36.25 249 VAL A CA 1
ATOM 1887 C C . VAL A 1 249 ? -25.582 -8.121 -32.437 1.00 36.25 249 VAL A C 1
ATOM 1889 O O . VAL A 1 249 ? -24.559 -7.536 -32.789 1.00 36.25 249 VAL A O 1
ATOM 1892 N N . VAL A 1 250 ? -26.793 -7.593 -32.605 1.00 33.53 250 VAL A N 1
ATOM 1893 C CA . VAL A 1 250 ? -26.993 -6.169 -32.849 1.00 33.53 250 VAL A CA 1
ATOM 1894 C C . VAL A 1 250 ? -26.411 -5.457 -31.635 1.00 33.53 250 VAL A C 1
ATOM 1896 O O . VAL A 1 250 ? -27.014 -5.437 -30.565 1.00 33.53 250 VAL A O 1
ATOM 1899 N N . PHE A 1 251 ? -25.208 -4.912 -31.800 1.00 34.84 251 PHE A N 1
ATOM 1900 C CA . PHE A 1 251 ? -24.647 -3.912 -30.911 1.00 34.84 251 PHE A CA 1
ATOM 1901 C C . PHE A 1 251 ? -25.622 -2.735 -30.886 1.00 34.84 251 PHE A C 1
ATOM 1903 O O . PHE A 1 251 ? -25.535 -1.822 -31.705 1.00 34.84 251 PHE A O 1
ATOM 1910 N N . VAL A 1 252 ? -26.553 -2.732 -29.934 1.00 30.88 252 VAL A N 1
ATOM 1911 C CA . VAL A 1 252 ? -27.231 -1.503 -29.525 1.00 30.88 252 VAL A CA 1
ATOM 1912 C C . VAL A 1 252 ? -26.250 -0.753 -28.627 1.00 30.88 252 VAL A C 1
ATOM 1914 O O . VAL A 1 252 ? -26.443 -0.591 -27.427 1.00 30.88 252 VAL A O 1
ATOM 1917 N N . LEU A 1 253 ? -25.146 -0.305 -29.229 1.00 30.84 253 LEU A N 1
ATOM 1918 C CA . LEU A 1 253 ? -24.452 0.869 -28.740 1.00 30.84 253 LEU A CA 1
ATOM 1919 C C . LEU A 1 253 ? -25.432 2.012 -28.962 1.00 30.84 253 LEU A C 1
ATOM 1921 O O . LEU A 1 253 ? -25.585 2.513 -30.074 1.00 30.84 253 LEU A O 1
ATOM 1925 N N . ASN A 1 254 ? -26.117 2.416 -27.897 1.00 27.75 254 ASN A N 1
ATOM 1926 C CA . ASN A 1 254 ? -26.790 3.703 -27.844 1.00 27.75 254 ASN A CA 1
ATOM 1927 C C . ASN A 1 254 ? -25.711 4.802 -27.774 1.00 27.75 254 ASN A C 1
ATOM 1929 O O . ASN A 1 254 ? -25.546 5.487 -26.772 1.00 27.75 254 ASN A O 1
ATOM 1933 N N . ALA A 1 255 ? -24.908 4.904 -28.832 1.00 31.42 255 ALA A N 1
ATOM 1934 C CA . ALA A 1 255 ? -23.999 5.996 -29.095 1.00 31.42 255 ALA A CA 1
ATOM 1935 C C . ALA A 1 255 ? -24.631 6.797 -30.231 1.00 31.42 255 ALA A C 1
ATOM 1937 O O . ALA A 1 255 ? -24.507 6.469 -31.410 1.00 31.42 255 ALA A O 1
ATOM 1938 N N . TYR A 1 256 ? -25.359 7.848 -29.858 1.00 29.34 256 TYR A N 1
ATOM 1939 C CA . TYR A 1 256 ? -25.698 8.944 -30.757 1.00 29.34 256 TYR A CA 1
ATOM 1940 C C . TYR A 1 256 ? -24.393 9.557 -31.287 1.00 29.34 256 TYR A C 1
ATOM 1942 O O . TYR A 1 256 ? -23.849 10.495 -30.709 1.00 29.34 256 TYR A O 1
ATOM 1950 N N . THR A 1 257 ? -23.826 9.005 -32.354 1.00 28.06 257 THR A N 1
ATOM 1951 C CA . THR A 1 257 ? -22.774 9.665 -33.135 1.00 28.06 257 THR A CA 1
ATOM 1952 C C . THR A 1 257 ? -22.693 9.016 -34.517 1.00 28.06 257 THR A C 1
ATOM 1954 O O . THR A 1 257 ? -22.245 7.877 -34.634 1.00 28.06 257 THR A O 1
ATOM 1957 N N . PRO A 1 258 ? -23.134 9.695 -35.592 1.00 28.77 258 PRO A N 1
ATOM 1958 C CA . PRO A 1 258 ? -22.989 9.163 -36.937 1.00 28.77 258 PRO A CA 1
ATOM 1959 C C . PRO A 1 258 ? -21.519 9.275 -37.358 1.00 28.77 258 PRO A C 1
ATOM 1961 O O . PRO A 1 258 ? -21.029 10.361 -37.673 1.00 28.77 258 PRO A O 1
ATOM 1964 N N . LEU A 1 259 ? -20.808 8.148 -37.374 1.00 29.19 259 LEU A N 1
ATOM 1965 C CA . LEU A 1 259 ? -19.516 8.038 -38.044 1.00 29.19 259 LEU A CA 1
ATOM 1966 C C . LEU A 1 259 ? -19.754 8.080 -39.561 1.00 29.19 259 LEU A C 1
ATOM 1968 O O . LEU A 1 259 ? -20.205 7.112 -40.169 1.00 29.19 259 LEU A O 1
ATOM 1972 N N . ARG A 1 260 ? -19.474 9.240 -40.167 1.00 25.25 260 ARG A N 1
ATOM 1973 C CA . ARG A 1 260 ? -19.300 9.378 -41.618 1.00 25.25 260 ARG A CA 1
ATOM 1974 C C . ARG A 1 260 ? -18.086 8.552 -42.042 1.00 25.25 260 ARG A C 1
ATOM 1976 O O . ARG A 1 260 ? -16.986 8.802 -41.554 1.00 25.25 260 ARG A O 1
ATOM 1983 N N . CYS A 1 261 ? -18.286 7.625 -42.972 1.00 26.50 261 CYS A N 1
ATOM 1984 C CA . CYS A 1 261 ? -17.193 7.053 -43.752 1.00 26.50 261 CYS A CA 1
ATOM 1985 C C . CYS A 1 261 ? -16.619 8.158 -44.652 1.00 26.50 261 CYS A C 1
ATOM 1987 O O . CYS A 1 261 ? -17.383 8.873 -45.302 1.00 26.50 261 CYS A O 1
ATOM 1989 N N . TRP A 1 262 ? -15.301 8.329 -44.636 1.00 27.77 262 TRP A N 1
ATOM 1990 C CA . TRP A 1 262 ? -14.577 9.013 -45.704 1.00 27.77 262 TRP A CA 1
ATOM 1991 C C . TRP A 1 262 ? -14.041 7.935 -46.647 1.00 27.77 262 TRP A C 1
ATOM 1993 O O . TRP A 1 262 ? -13.547 6.914 -46.162 1.00 27.77 262 TRP A O 1
ATOM 2003 N N . ASP A 1 263 ? -14.221 8.176 -47.946 1.00 34.34 263 ASP A N 1
ATOM 2004 C CA . ASP A 1 263 ? -13.685 7.387 -49.064 1.00 34.34 263 ASP A CA 1
ATOM 2005 C C . ASP A 1 263 ? -12.147 7.342 -49.075 1.00 34.34 263 ASP A C 1
ATOM 2007 O O . ASP A 1 263 ? -11.516 8.348 -48.662 1.00 34.34 263 ASP A O 1
#

Organism: NCBI:txid34288

Radius of gyration: 26.15 Å; chains: 1; bounding box: 61×51×72 Å

InterPro domains:
  IPR002932 Glutamate synthase domain [PF01645] (1-133)
  IPR002932 Glutamate synthase domain [cd02808] (1-147)
  IPR013785 Aldolase-type TIM barrel [G3DSA:3.20.20.70] (1-149)
  IPR051394 Glutamate Synthase [PTHR43100] (1-168)